Protein AF-A0A2A6C030-F1 (afdb_monomer)

Structure (mmCIF, N/CA/C/O backbone):
data_AF-A0A2A6C030-F1
#
_entry.id   AF-A0A2A6C030-F1
#
loop_
_atom_site.group_PDB
_atom_site.id
_atom_site.type_symbol
_atom_site.label_atom_id
_atom_site.label_alt_id
_atom_site.label_comp_id
_atom_site.label_asym_id
_atom_site.label_entity_id
_atom_site.label_seq_id
_atom_site.pdbx_PDB_ins_code
_atom_site.Cartn_x
_atom_site.Cartn_y
_atom_site.Cartn_z
_atom_site.occupancy
_atom_site.B_iso_or_equiv
_atom_site.auth_seq_id
_atom_site.auth_comp_id
_atom_site.auth_asym_id
_atom_site.auth_atom_id
_atom_site.pdbx_PDB_model_num
ATOM 1 N N . MET A 1 1 ? -46.962 18.647 19.465 1.00 53.66 1 MET A N 1
ATOM 2 C CA . MET A 1 1 ? -46.432 17.628 20.395 1.00 53.66 1 MET A CA 1
ATOM 3 C C . MET A 1 1 ? -44.973 17.403 20.029 1.00 53.66 1 MET A C 1
ATOM 5 O O . MET A 1 1 ? -44.713 16.970 18.915 1.00 53.66 1 MET A O 1
ATOM 9 N N . ALA A 1 2 ? -44.029 17.823 20.874 1.00 60.56 2 ALA A N 1
ATOM 10 C CA . ALA A 1 2 ? -42.606 17.606 20.619 1.00 60.56 2 ALA A CA 1
ATOM 11 C C . ALA A 1 2 ? -42.248 16.182 21.061 1.00 60.56 2 ALA A C 1
ATOM 13 O O . ALA A 1 2 ? -42.503 15.821 22.206 1.00 60.56 2 ALA A O 1
ATOM 14 N N . ILE A 1 3 ? -41.715 15.367 20.150 1.00 72.50 3 ILE A N 1
ATOM 15 C CA . ILE A 1 3 ? -41.208 14.036 20.493 1.00 72.50 3 ILE A CA 1
ATOM 16 C C . ILE A 1 3 ? -39.790 14.219 21.022 1.00 72.50 3 ILE A C 1
ATOM 18 O O . ILE A 1 3 ? -38.894 14.638 20.285 1.00 72.50 3 ILE A O 1
ATOM 22 N N . GLU A 1 4 ? -39.578 13.908 22.296 1.00 82.12 4 GLU A N 1
ATOM 23 C CA . GLU A 1 4 ? -38.246 13.908 22.883 1.00 82.12 4 GLU A CA 1
ATOM 24 C C . GLU A 1 4 ? -37.497 12.653 22.424 1.00 82.12 4 GLU A C 1
ATOM 26 O O . GLU A 1 4 ? -37.629 11.581 23.006 1.00 82.12 4 GLU A O 1
ATOM 31 N N . ILE A 1 5 ? -36.713 12.777 21.350 1.00 74.94 5 ILE A N 1
ATOM 32 C CA . ILE A 1 5 ? -35.955 11.666 20.741 1.00 74.94 5 ILE A CA 1
ATOM 33 C C . ILE A 1 5 ? -35.070 10.938 21.768 1.00 74.94 5 ILE A C 1
ATOM 35 O O . ILE A 1 5 ? -34.876 9.732 21.666 1.00 74.94 5 ILE A O 1
ATOM 39 N N . LEU A 1 6 ? -34.573 11.642 22.790 1.00 76.94 6 LEU A N 1
ATOM 40 C CA . LEU A 1 6 ? -33.735 11.062 23.846 1.00 76.94 6 LEU A CA 1
ATOM 41 C C . LEU A 1 6 ? -34.493 10.118 24.800 1.00 76.94 6 LEU A C 1
ATOM 43 O O . LEU A 1 6 ? -33.849 9.403 25.560 1.00 76.94 6 LEU A O 1
ATOM 47 N N . SER A 1 7 ? -35.829 10.087 24.751 1.00 86.38 7 SER A N 1
ATOM 48 C CA . SER A 1 7 ? -36.667 9.172 25.543 1.00 86.38 7 SER A CA 1
ATOM 49 C C . SER A 1 7 ? -36.830 7.781 24.917 1.00 86.38 7 SER A C 1
ATOM 51 O O . SER A 1 7 ? -37.350 6.867 25.557 1.00 86.38 7 SER A O 1
ATOM 53 N N . PHE A 1 8 ? -36.400 7.594 23.665 1.00 86.06 8 PHE A N 1
ATOM 54 C CA . PHE A 1 8 ? -36.497 6.300 23.000 1.00 86.06 8 PHE A CA 1
ATOM 55 C C . PHE A 1 8 ? -35.558 5.259 23.611 1.00 86.06 8 PHE A C 1
ATOM 57 O O . PHE A 1 8 ? -34.469 5.565 24.097 1.00 86.06 8 PHE A O 1
ATOM 64 N N . SER A 1 9 ? -35.963 3.986 23.521 1.00 88.19 9 SER A N 1
ATOM 65 C CA . SER A 1 9 ? -35.094 2.873 23.904 1.00 88.19 9 SER A CA 1
ATOM 66 C C . SER A 1 9 ? -33.791 2.896 23.097 1.00 88.19 9 SER A C 1
ATOM 68 O O . SER A 1 9 ? -33.770 3.308 21.934 1.00 88.19 9 SER A O 1
ATOM 70 N N . ARG A 1 10 ? -32.704 2.387 23.684 1.00 79.25 10 ARG A N 1
ATOM 71 C CA . ARG A 1 10 ? -31.380 2.347 23.040 1.00 79.25 10 ARG A CA 1
ATOM 72 C C . ARG A 1 10 ? -31.401 1.646 21.678 1.00 79.25 10 ARG A C 1
ATOM 74 O O . ARG A 1 10 ? -30.801 2.132 20.725 1.00 79.25 10 ARG A O 1
ATOM 81 N N . ASN A 1 11 ? -32.137 0.539 21.567 1.00 82.06 11 ASN A N 1
ATOM 82 C CA . ASN A 1 11 ? -32.273 -0.206 20.314 1.00 82.06 11 ASN A CA 1
ATOM 83 C C . ASN A 1 11 ? -33.022 0.613 19.257 1.00 82.06 11 ASN A C 1
ATOM 85 O O . ASN A 1 11 ? -32.551 0.724 18.129 1.00 82.06 11 ASN A O 1
ATOM 89 N N . THR A 1 12 ? -34.136 1.247 19.636 1.00 85.50 12 THR A N 1
ATOM 90 C CA . THR A 1 12 ? -34.899 2.137 18.748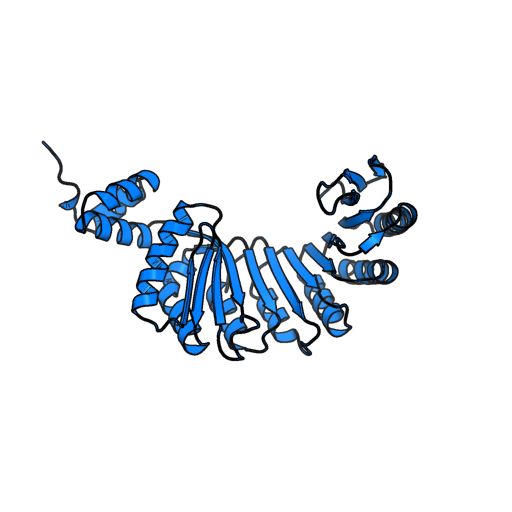 1.00 85.50 12 THR A CA 1
ATOM 91 C C . THR A 1 12 ? -34.045 3.311 18.278 1.00 85.50 12 THR A C 1
ATOM 93 O O . THR A 1 12 ? -34.048 3.635 17.093 1.00 85.50 12 THR A O 1
ATOM 96 N N . MET A 1 13 ? -33.265 3.910 19.182 1.00 84.44 13 MET A N 1
ATOM 97 C CA . MET A 1 13 ? -32.332 4.983 18.847 1.00 84.44 13 MET A CA 1
ATOM 98 C C . MET A 1 13 ? -31.277 4.534 17.847 1.00 84.44 13 MET A C 1
ATOM 100 O O . MET A 1 13 ? -31.112 5.186 16.821 1.00 84.44 13 MET A O 1
ATOM 104 N N . ASN A 1 14 ? -30.611 3.404 18.086 1.00 81.31 14 ASN A N 1
ATOM 105 C CA . ASN A 1 14 ? -29.613 2.877 17.157 1.00 81.31 14 ASN A CA 1
ATOM 106 C C . ASN A 1 14 ? -30.222 2.600 15.772 1.00 81.31 14 ASN A C 1
ATOM 108 O O . ASN A 1 14 ? -29.624 2.950 14.754 1.00 81.31 14 ASN A O 1
ATOM 112 N N . SER A 1 15 ? -31.437 2.042 15.717 1.00 83.69 15 SER A N 1
ATOM 113 C CA . SER A 1 15 ? -32.165 1.833 14.461 1.00 83.69 15 SER A CA 1
ATOM 114 C C . SER A 1 15 ? -32.520 3.143 13.756 1.00 83.69 15 SER A C 1
ATOM 116 O O . SER A 1 15 ? -32.407 3.216 12.539 1.00 83.69 15 SER A O 1
ATOM 118 N N . LEU A 1 16 ? -32.915 4.192 14.481 1.00 85.56 16 LEU A N 1
ATOM 119 C CA . LEU A 1 16 ? -33.210 5.501 13.890 1.00 85.56 16 LEU A CA 1
ATOM 120 C C . LEU A 1 16 ? -31.941 6.183 13.375 1.00 85.56 16 LEU A C 1
ATOM 122 O O . LEU A 1 16 ? -31.890 6.626 12.226 1.00 85.56 16 LEU A O 1
ATOM 126 N N . LEU A 1 17 ? -30.899 6.237 14.205 1.00 85.69 17 LEU A N 1
ATOM 127 C CA . LEU A 1 17 ? -29.624 6.866 13.872 1.00 85.69 17 LEU A CA 1
ATOM 128 C C . LEU A 1 17 ? -28.918 6.142 12.719 1.00 85.69 17 LEU A C 1
ATOM 130 O O . LEU A 1 17 ? -28.222 6.799 11.945 1.00 85.69 17 LEU A O 1
ATOM 134 N N . PHE A 1 18 ? -29.178 4.844 12.511 1.00 81.12 18 PHE A N 1
ATOM 135 C CA . PHE A 1 18 ? -28.746 4.114 11.317 1.00 81.12 18 PHE A CA 1
ATOM 136 C C . PHE A 1 18 ? -29.185 4.807 10.013 1.00 81.12 18 PHE A C 1
ATOM 138 O O . PHE A 1 18 ? -28.412 4.833 9.057 1.00 81.12 18 PHE A O 1
ATOM 145 N N . PHE A 1 19 ? -30.352 5.452 9.959 1.00 84.31 19 PHE A N 1
ATOM 146 C CA . PHE A 1 19 ? -30.831 6.141 8.750 1.00 84.31 19 PHE A CA 1
ATOM 147 C C . PHE A 1 19 ? -30.390 7.611 8.650 1.00 84.31 19 PHE A C 1
ATOM 149 O O . PHE A 1 19 ? -30.541 8.244 7.602 1.00 84.31 19 PHE A O 1
ATOM 156 N N . VAL A 1 20 ? -29.818 8.180 9.714 1.00 84.50 20 VAL A N 1
ATOM 157 C CA . VAL A 1 20 ? -29.420 9.593 9.754 1.00 84.50 20 VAL A CA 1
ATOM 158 C C . VAL A 1 20 ? -28.031 9.780 9.144 1.00 84.50 20 VAL A C 1
ATOM 160 O O . VAL A 1 20 ? -27.057 9.186 9.595 1.00 84.50 20 VAL A O 1
ATOM 163 N N . ARG A 1 21 ? -27.896 10.662 8.144 1.00 80.56 21 ARG A N 1
ATOM 164 C CA . ARG A 1 21 ? -26.580 10.955 7.540 1.00 80.56 21 ARG A CA 1
ATOM 165 C C . ARG A 1 21 ? -25.600 11.499 8.581 1.00 80.56 21 ARG A C 1
ATOM 167 O O . ARG A 1 21 ? -25.963 12.351 9.393 1.00 80.56 21 ARG A O 1
ATOM 174 N N . ASP A 1 22 ? -24.334 11.113 8.462 1.00 80.19 22 ASP A N 1
ATOM 175 C CA . ASP A 1 22 ? -23.312 11.379 9.482 1.00 80.19 22 ASP A CA 1
ATOM 176 C C . ASP A 1 22 ? -23.133 12.863 9.817 1.00 80.19 22 ASP A C 1
ATOM 178 O O . ASP A 1 22 ? -22.957 13.218 10.979 1.00 80.19 22 ASP A O 1
ATOM 182 N N . LYS A 1 23 ? -23.279 13.766 8.837 1.00 82.00 23 LYS A N 1
ATOM 183 C CA . LYS A 1 23 ? -23.209 15.217 9.088 1.00 82.00 23 LYS A CA 1
ATOM 184 C C . LYS A 1 23 ? -24.240 15.708 10.115 1.00 82.00 23 LYS A C 1
ATOM 186 O O . LYS A 1 23 ? -23.979 16.679 10.818 1.00 82.00 23 LYS A O 1
ATOM 191 N N . TYR A 1 24 ? -25.410 15.071 10.189 1.00 86.69 24 TYR A N 1
ATOM 192 C CA . TYR A 1 24 ? -26.455 15.420 11.152 1.00 86.69 24 TYR A CA 1
ATOM 193 C C . TYR A 1 24 ? -26.219 14.740 12.498 1.00 86.69 24 TYR A C 1
ATOM 195 O O . TYR A 1 24 ? -26.434 15.378 13.524 1.00 86.69 24 TYR A O 1
ATOM 203 N N . LEU A 1 25 ? -25.697 13.509 12.502 1.00 85.38 25 LEU A N 1
ATOM 204 C CA . LEU A 1 25 ? -25.247 12.837 13.725 1.00 85.38 25 LEU A CA 1
ATOM 205 C C . LEU A 1 25 ? -24.174 13.664 14.439 1.00 85.38 25 LEU A C 1
ATOM 207 O O . LEU A 1 25 ? -24.298 13.955 15.625 1.00 85.38 25 LEU A O 1
ATOM 211 N N . LEU A 1 26 ? -23.177 14.153 13.697 1.00 82.94 26 LEU A N 1
ATOM 212 C CA . LEU A 1 26 ? -22.126 15.013 14.241 1.00 82.94 26 LEU A CA 1
ATOM 213 C C . LEU A 1 26 ? -22.670 16.325 14.826 1.00 82.94 26 LEU A C 1
ATOM 215 O O . LEU A 1 26 ? -22.123 16.812 15.809 1.00 82.94 26 LEU A O 1
ATOM 219 N N . ARG A 1 27 ? -23.755 16.884 14.271 1.00 86.12 27 ARG A N 1
ATOM 220 C CA . ARG A 1 27 ? -24.443 18.049 14.859 1.00 86.12 27 ARG A CA 1
ATOM 221 C C . ARG A 1 27 ? -25.232 17.672 16.108 1.00 86.12 27 ARG A C 1
ATOM 223 O O . ARG A 1 27 ? -25.155 18.385 17.100 1.00 86.12 27 ARG A O 1
ATOM 230 N N . MET A 1 28 ? -25.948 16.549 16.079 1.00 87.31 28 MET A N 1
ATOM 231 C CA . MET A 1 28 ? -26.703 16.032 17.225 1.00 87.31 28 MET A CA 1
ATOM 232 C C . MET A 1 28 ? -25.790 15.783 18.430 1.00 87.31 28 MET A C 1
ATOM 234 O O . MET A 1 28 ? -26.144 16.108 19.561 1.00 87.31 28 MET A O 1
ATOM 238 N N . ARG A 1 29 ? -24.571 15.305 18.171 1.00 88.38 29 ARG A N 1
ATOM 239 C CA . ARG A 1 29 ? -23.512 15.122 19.166 1.00 88.38 29 ARG A CA 1
ATOM 240 C C . ARG A 1 29 ? -23.170 16.401 19.946 1.00 88.38 29 ARG A C 1
ATOM 242 O O . ARG A 1 29 ? -22.679 16.315 21.065 1.00 88.38 29 ARG A O 1
ATOM 249 N N . LEU A 1 30 ? -23.392 17.581 19.367 1.00 87.88 30 LEU A N 1
ATOM 250 C CA . LEU A 1 30 ? -23.084 18.869 19.998 1.00 87.88 30 LEU A CA 1
ATOM 251 C C . LEU A 1 30 ? -24.222 19.395 20.884 1.00 87.88 30 LEU A C 1
ATOM 253 O O . LEU A 1 30 ? -24.026 20.392 21.569 1.00 87.88 30 LEU A O 1
ATOM 257 N N . LEU A 1 31 ? -25.396 18.752 20.879 1.00 89.19 31 LEU A N 1
ATOM 258 C CA . LEU A 1 31 ? -26.580 19.266 21.574 1.00 89.19 31 LEU A CA 1
ATOM 259 C C . LEU A 1 31 ? -26.529 19.044 23.088 1.00 89.19 31 LEU A C 1
ATOM 261 O O . LEU A 1 31 ? -26.942 19.912 23.849 1.00 89.19 31 LEU A O 1
ATOM 265 N N . SER A 1 32 ? -26.053 17.882 23.541 1.00 90.19 32 SER A N 1
ATOM 266 C CA . SER A 1 32 ? -25.953 17.557 24.968 1.00 90.19 32 SER A CA 1
ATOM 267 C C . SER A 1 32 ? -24.960 16.421 25.221 1.00 90.19 32 SER A C 1
ATOM 269 O O . SER A 1 32 ? -24.566 15.703 24.301 1.00 90.19 32 SER A O 1
ATOM 271 N N . LYS A 1 33 ? -24.574 16.221 26.490 1.00 88.75 33 LYS A N 1
ATOM 272 C CA . LYS A 1 33 ? -23.722 15.092 26.900 1.00 88.75 33 LYS A CA 1
ATOM 273 C C . LYS A 1 33 ? -24.373 13.735 26.589 1.00 88.75 33 LYS A C 1
ATOM 275 O O . LYS A 1 33 ? -23.711 12.869 26.032 1.00 88.75 33 LYS A O 1
ATOM 280 N N . SER A 1 34 ? -25.668 13.585 26.874 1.00 86.88 34 SER A N 1
ATOM 281 C CA . SER A 1 34 ? -26.422 12.355 26.580 1.00 86.88 34 SER A CA 1
ATOM 282 C C . SER A 1 34 ? -26.532 12.103 25.071 1.00 86.88 34 SER A C 1
ATOM 284 O O . SER A 1 34 ? -26.226 11.011 24.596 1.00 86.88 34 SER A O 1
ATOM 286 N N . ALA A 1 35 ? -26.853 13.137 24.282 1.00 86.25 35 ALA A N 1
ATOM 287 C CA . ALA A 1 35 ? -26.897 13.019 22.826 1.00 86.25 35 ALA A CA 1
ATOM 288 C C . ALA A 1 35 ? -25.531 12.622 22.250 1.00 86.25 35 ALA A C 1
ATOM 290 O O . ALA A 1 35 ? -25.463 11.791 21.348 1.00 86.25 35 ALA A O 1
ATOM 291 N N . LYS A 1 36 ? -24.440 13.172 22.797 1.00 87.62 36 LYS A N 1
ATOM 292 C CA . LYS A 1 36 ? -23.078 12.772 22.440 1.00 87.62 36 LYS A CA 1
ATOM 293 C C . LYS A 1 36 ? -22.821 11.293 22.708 1.00 87.62 36 LYS A C 1
ATOM 295 O O . LYS A 1 36 ? -22.301 10.624 21.826 1.00 87.62 36 LYS A O 1
ATOM 300 N N . GLU A 1 37 ? -23.167 10.797 23.890 1.00 85.94 37 GLU A N 1
ATOM 301 C CA . GLU A 1 37 ? -22.950 9.396 24.274 1.00 85.94 37 GLU A CA 1
ATOM 302 C C . GLU A 1 37 ? -23.743 8.435 23.377 1.00 85.94 37 GLU A C 1
ATOM 304 O O . GLU A 1 37 ? -23.171 7.478 22.857 1.00 85.94 37 GLU A O 1
ATOM 309 N N . ILE A 1 38 ? -25.019 8.741 23.113 1.00 85.81 38 ILE A N 1
ATOM 310 C CA . ILE A 1 38 ? -25.885 7.935 22.240 1.00 85.81 38 ILE A CA 1
ATOM 311 C C . ILE A 1 38 ? -25.382 7.950 20.795 1.00 85.81 38 ILE A C 1
ATOM 313 O O . ILE A 1 38 ? -25.320 6.904 20.152 1.00 85.81 38 ILE A O 1
ATOM 317 N N . VAL A 1 39 ? -25.031 9.126 20.262 1.00 85.38 39 VAL A N 1
ATOM 318 C CA . VAL A 1 39 ? -24.510 9.237 18.894 1.00 85.38 39 VAL A CA 1
ATOM 319 C C . VAL A 1 39 ? -23.191 8.493 18.770 1.00 85.38 39 VAL A C 1
ATOM 321 O O . VAL A 1 39 ? -23.048 7.717 17.828 1.00 85.38 39 VAL A O 1
ATOM 324 N N . ASP A 1 40 ? -22.259 8.703 19.704 1.00 83.38 40 ASP A N 1
ATOM 325 C CA . ASP A 1 40 ? -20.958 8.039 19.685 1.00 83.38 40 ASP A CA 1
ATOM 326 C C . ASP A 1 40 ? -21.177 6.522 19.676 1.00 83.38 40 ASP A C 1
ATOM 328 O O . ASP A 1 40 ? -20.714 5.851 18.762 1.00 83.38 40 ASP A O 1
ATOM 332 N N . GLU A 1 41 ? -21.980 5.979 20.587 1.00 81.75 41 GLU A N 1
ATOM 333 C CA . GLU A 1 41 ? -22.269 4.546 20.626 1.00 81.75 41 GLU A CA 1
ATOM 334 C C . GLU A 1 41 ? -22.992 4.014 19.380 1.00 81.75 41 GLU A C 1
ATOM 336 O O . GLU A 1 41 ? -22.590 2.993 18.816 1.00 81.75 41 GLU A O 1
ATOM 341 N N . SER A 1 42 ? -24.037 4.694 18.913 1.00 81.19 42 SER A N 1
ATOM 342 C CA . SER A 1 42 ? -24.767 4.265 17.721 1.00 81.19 42 SER A CA 1
ATOM 343 C C . SER A 1 42 ? -23.851 4.251 16.506 1.00 81.19 42 SER A C 1
ATOM 345 O O . SER A 1 42 ? -23.870 3.301 15.723 1.00 81.19 42 SER A O 1
ATOM 347 N N . MET A 1 43 ? -23.028 5.287 16.336 1.00 77.31 43 MET A N 1
ATOM 348 C CA . MET A 1 43 ? -22.056 5.375 15.252 1.00 77.31 43 MET A CA 1
ATOM 349 C C . MET A 1 43 ? -21.029 4.239 15.317 1.00 77.31 43 MET A C 1
ATOM 351 O O . MET A 1 43 ? -20.682 3.675 14.278 1.00 77.31 43 MET A O 1
ATOM 355 N N . LEU A 1 44 ? -20.583 3.857 16.521 1.00 70.75 44 LEU A N 1
ATOM 356 C CA . LEU A 1 44 ? -19.715 2.692 16.718 1.00 70.75 44 LEU A CA 1
ATOM 357 C C . LEU A 1 44 ? -20.371 1.397 16.213 1.00 70.75 44 LEU A C 1
ATOM 359 O O . LEU A 1 44 ? -19.685 0.566 15.619 1.00 70.75 44 LEU A O 1
ATOM 363 N N . MET A 1 45 ? -21.680 1.245 16.429 1.00 70.88 45 MET A N 1
ATOM 364 C CA . MET A 1 45 ? -22.421 0.011 16.151 1.00 70.88 45 MET A CA 1
ATOM 365 C C . MET A 1 45 ? -22.912 -0.126 14.707 1.00 70.88 45 MET A C 1
ATOM 367 O O . MET A 1 45 ? -22.961 -1.239 14.184 1.00 70.88 45 MET A O 1
ATOM 371 N N . THR A 1 46 ? -23.305 0.981 14.077 1.00 70.56 46 THR A N 1
ATOM 372 C CA . THR A 1 46 ? -24.167 0.967 12.879 1.00 70.56 46 THR A CA 1
ATOM 373 C C . THR A 1 46 ? -23.469 1.339 11.578 1.00 70.56 46 THR A C 1
ATOM 375 O O . THR A 1 46 ? -24.010 1.090 10.500 1.00 70.56 46 THR A O 1
ATOM 378 N N . ARG A 1 47 ? -22.292 1.968 11.642 1.00 74.56 47 ARG A N 1
ATOM 379 C CA . ARG A 1 47 ? -21.612 2.493 10.455 1.00 74.56 47 ARG A CA 1
ATOM 380 C C . ARG A 1 47 ? -20.527 1.542 9.973 1.00 74.56 47 ARG A C 1
ATOM 382 O O . ARG A 1 47 ? -19.616 1.184 10.725 1.00 74.56 47 ARG A O 1
ATOM 389 N N . ASN A 1 48 ? -20.609 1.187 8.690 1.00 75.25 48 ASN A N 1
ATOM 390 C CA . ASN A 1 48 ? -19.477 0.630 7.959 1.00 75.25 48 ASN A CA 1
ATOM 391 C C . ASN A 1 48 ? -18.370 1.679 7.960 1.00 75.25 48 ASN A C 1
ATOM 393 O O . ASN A 1 48 ? -18.626 2.845 7.670 1.00 75.25 48 ASN A O 1
ATOM 397 N N . ASN A 1 49 ? -17.162 1.266 8.321 1.00 84.50 49 ASN A N 1
ATOM 398 C CA . ASN A 1 49 ? -16.035 2.182 8.436 1.00 84.50 49 ASN A CA 1
ATOM 399 C C . ASN A 1 49 ? -15.080 1.923 7.294 1.00 84.50 49 ASN A C 1
ATOM 401 O O . ASN A 1 49 ? -14.841 0.765 6.948 1.00 84.50 49 ASN A O 1
ATOM 405 N N . TYR A 1 50 ? -14.513 2.988 6.753 1.00 91.56 50 TYR A N 1
ATOM 406 C CA . TYR A 1 50 ? -13.526 2.876 5.701 1.00 91.56 50 TYR A CA 1
ATOM 407 C C . TYR A 1 50 ? -12.173 3.390 6.182 1.00 91.56 50 TYR A C 1
ATOM 409 O O . TYR A 1 50 ? -12.030 4.538 6.600 1.00 91.56 50 TYR A O 1
ATOM 417 N N . VAL A 1 51 ? -11.164 2.527 6.106 1.00 94.62 51 VAL A N 1
ATOM 418 C CA . VAL A 1 51 ? -9.764 2.890 6.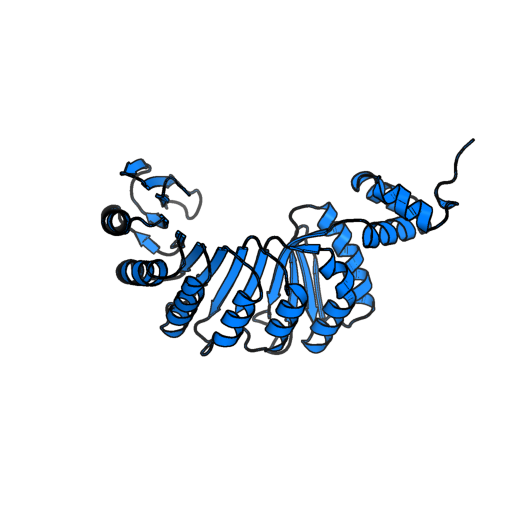324 1.00 94.62 51 VAL A CA 1
ATOM 419 C C . VAL A 1 51 ? -9.061 2.812 4.977 1.00 94.62 51 VAL A C 1
ATOM 421 O O . VAL A 1 51 ? -8.992 1.758 4.341 1.00 94.62 51 VAL A O 1
ATOM 424 N N . GLN A 1 52 ? -8.545 3.951 4.518 1.00 94.56 52 GLN A N 1
ATOM 425 C CA . GLN A 1 52 ? -7.845 4.010 3.242 1.00 94.56 52 GLN A CA 1
ATOM 426 C C . GLN A 1 52 ? -6.468 3.352 3.354 1.00 94.56 52 GLN A C 1
ATOM 428 O O . GLN A 1 52 ? -6.097 2.592 2.465 1.00 94.56 52 GLN A O 1
ATOM 433 N N . HIS A 1 53 ? -5.749 3.629 4.442 1.00 93.69 53 HIS A N 1
ATOM 434 C CA . HIS A 1 53 ? -4.399 3.131 4.688 1.00 93.69 53 HIS A CA 1
ATOM 435 C C . HIS A 1 53 ? -4.312 2.573 6.105 1.00 93.69 53 HIS A C 1
ATOM 437 O O . HIS A 1 53 ? -4.673 3.260 7.057 1.00 93.69 53 HIS A O 1
ATOM 443 N N . PHE A 1 54 ? -3.823 1.350 6.264 1.00 95.38 54 PHE A N 1
ATOM 444 C CA . PHE A 1 54 ? -3.451 0.820 7.572 1.00 95.38 54 PHE A CA 1
ATOM 445 C C . PHE A 1 54 ? -1.982 0.432 7.562 1.00 95.38 54 PHE A C 1
ATOM 447 O O . PHE A 1 54 ? -1.534 -0.252 6.641 1.00 95.38 54 PHE A O 1
ATOM 454 N N . ARG A 1 55 ? -1.256 0.866 8.590 1.00 94.19 55 ARG A N 1
ATOM 455 C CA . ARG A 1 55 ? 0.186 0.681 8.702 1.00 94.19 55 ARG A CA 1
ATOM 456 C C . ARG A 1 55 ? 0.578 0.336 10.129 1.00 94.19 55 ARG A C 1
ATOM 458 O O . ARG A 1 55 ? 0.117 0.978 11.069 1.00 94.19 55 ARG A O 1
ATOM 465 N N . ILE A 1 56 ? 1.454 -0.653 10.266 1.00 93.12 56 ILE A N 1
ATOM 466 C CA . ILE A 1 56 ? 2.188 -0.932 11.501 1.00 93.12 56 ILE A CA 1
ATOM 467 C C . ILE A 1 56 ? 3.661 -0.789 11.162 1.00 93.12 56 ILE A C 1
ATOM 469 O O . ILE A 1 56 ? 4.130 -1.372 10.183 1.00 93.12 56 ILE A O 1
ATOM 473 N N . ASP A 1 57 ? 4.362 0.034 11.925 1.00 90.19 57 ASP A N 1
ATOM 474 C CA . ASP A 1 57 ? 5.761 0.336 11.676 1.00 90.19 57 ASP A CA 1
ATOM 475 C C . ASP A 1 57 ? 6.529 0.553 12.986 1.00 90.19 57 ASP A C 1
ATOM 477 O O . ASP A 1 57 ? 5.939 0.520 14.064 1.00 90.19 57 ASP A O 1
ATOM 481 N N . GLN A 1 58 ? 7.845 0.714 12.904 1.00 88.62 58 GLN A N 1
ATOM 482 C CA . GLN A 1 58 ? 8.706 1.011 14.046 1.00 88.62 58 GLN A CA 1
ATOM 483 C C . GLN A 1 58 ? 9.523 2.273 13.731 1.00 88.62 58 GLN A C 1
ATOM 485 O O . GLN A 1 58 ? 10.393 2.242 12.861 1.00 88.62 58 GLN A O 1
ATOM 490 N N . PRO A 1 59 ? 9.280 3.401 14.418 1.00 84.38 59 PRO A N 1
ATOM 491 C CA . PRO A 1 59 ? 9.962 4.648 14.095 1.00 84.38 59 PRO A CA 1
ATOM 492 C C . PRO A 1 59 ? 11.483 4.508 14.248 1.00 84.38 59 PRO A C 1
ATOM 494 O O . PRO A 1 59 ? 11.952 4.001 15.267 1.00 84.38 59 PRO A O 1
ATOM 497 N N . GLU A 1 60 ? 12.256 5.007 13.276 1.00 77.31 60 GLU A N 1
ATOM 498 C CA . GLU A 1 60 ? 13.722 4.832 13.215 1.00 77.31 60 GLU A CA 1
ATOM 499 C C . GLU A 1 60 ? 14.455 5.304 14.487 1.00 77.31 60 GLU A C 1
ATOM 501 O O . GLU A 1 60 ? 15.507 4.773 14.835 1.00 77.31 60 GLU A O 1
ATOM 506 N N . HIS A 1 61 ? 13.888 6.274 15.210 1.00 76.88 61 HIS A N 1
ATOM 507 C CA . HIS A 1 61 ? 14.480 6.864 16.415 1.00 76.88 61 HIS A CA 1
ATOM 508 C C . HIS A 1 61 ? 13.917 6.320 17.737 1.00 76.88 61 HIS A C 1
ATOM 510 O O . HIS A 1 61 ? 14.406 6.690 18.800 1.00 76.88 61 HIS A O 1
ATOM 516 N N . ALA A 1 62 ? 12.905 5.448 17.708 1.00 65.56 62 ALA A N 1
ATOM 517 C CA . ALA A 1 62 ? 12.149 5.066 18.906 1.00 65.56 62 ALA A CA 1
ATOM 518 C C . ALA A 1 62 ? 12.734 3.857 19.673 1.00 65.56 62 ALA A C 1
ATOM 520 O O . ALA A 1 62 ? 12.106 3.314 20.581 1.00 65.56 62 ALA A O 1
ATOM 521 N N . GLY A 1 63 ? 13.955 3.427 19.340 1.00 69.31 63 GLY A N 1
ATOM 522 C CA . GLY A 1 63 ? 14.552 2.213 19.894 1.00 69.31 63 GLY A CA 1
ATOM 523 C C . GLY A 1 63 ? 13.827 0.934 19.449 1.00 69.31 63 GLY A C 1
ATOM 524 O O . GLY A 1 63 ? 12.714 0.951 18.921 1.00 69.31 63 GLY A O 1
ATOM 525 N N . ALA A 1 64 ? 14.464 -0.217 19.675 1.00 69.31 64 ALA A N 1
ATOM 526 C CA . ALA A 1 64 ? 14.049 -1.511 19.121 1.00 69.31 64 ALA A CA 1
ATOM 527 C C . ALA A 1 64 ? 12.682 -2.053 19.616 1.00 69.31 64 ALA A C 1
ATOM 529 O O . ALA A 1 64 ? 12.307 -3.154 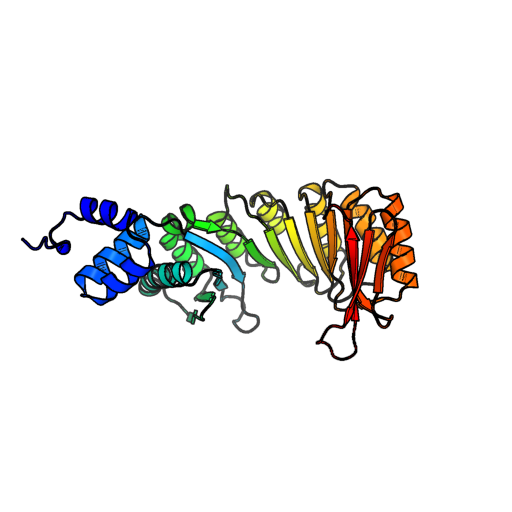19.231 1.00 69.31 64 ALA A O 1
ATOM 530 N N . LYS A 1 65 ? 11.911 -1.313 20.428 1.00 83.44 65 LYS A N 1
ATOM 531 C CA . LYS A 1 65 ? 10.717 -1.842 21.120 1.00 83.44 65 LYS A CA 1
ATOM 532 C C . LYS A 1 65 ? 9.429 -1.032 20.962 1.00 83.44 65 LYS A C 1
ATOM 534 O O . LYS A 1 65 ? 8.433 -1.390 21.586 1.00 83.44 65 LYS A O 1
ATOM 539 N N . ILE A 1 66 ? 9.430 0.053 20.188 1.00 91.19 66 ILE A N 1
ATOM 540 C CA . ILE A 1 66 ? 8.234 0.880 19.989 1.00 91.19 66 ILE A CA 1
ATOM 541 C C . ILE A 1 66 ? 7.661 0.620 18.599 1.00 91.19 66 ILE A C 1
ATOM 543 O O . ILE A 1 66 ? 8.326 0.842 17.591 1.00 91.19 66 ILE A O 1
ATOM 547 N N . LEU A 1 67 ? 6.405 0.191 18.567 1.00 92.94 67 LEU A N 1
ATOM 548 C CA . LEU A 1 67 ? 5.597 0.053 17.367 1.00 92.94 67 LEU A CA 1
ATOM 549 C C . LEU A 1 67 ? 4.631 1.226 17.251 1.00 92.94 67 LEU A C 1
ATOM 551 O O . LEU A 1 67 ? 4.065 1.690 18.239 1.00 92.94 67 LEU A O 1
ATOM 555 N N . ARG A 1 68 ? 4.393 1.669 16.025 1.00 93.94 68 ARG A N 1
ATOM 556 C CA . ARG A 1 68 ? 3.429 2.699 15.668 1.00 93.94 68 ARG A CA 1
ATOM 557 C C . ARG A 1 68 ? 2.350 2.084 14.790 1.00 93.94 68 ARG A C 1
ATOM 559 O O . ARG A 1 68 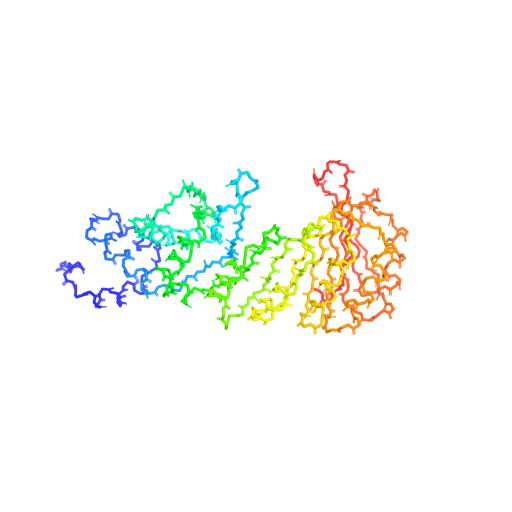? 2.632 1.565 13.714 1.00 93.94 68 ARG A O 1
ATOM 566 N N . ILE A 1 69 ? 1.104 2.171 15.244 1.00 95.38 69 ILE A N 1
ATOM 567 C CA . ILE A 1 69 ? -0.077 1.777 14.472 1.00 95.38 69 ILE A CA 1
ATOM 568 C C . ILE A 1 69 ? -0.718 3.045 13.921 1.00 95.38 69 ILE A C 1
ATOM 570 O O . ILE A 1 69 ? -1.079 3.940 14.689 1.00 95.38 69 ILE A O 1
ATOM 574 N N . ARG A 1 70 ? -0.878 3.114 12.599 1.00 96.12 70 ARG A N 1
ATOM 575 C CA . ARG A 1 70 ? -1.408 4.274 11.884 1.00 96.12 70 ARG A CA 1
ATOM 576 C C . ARG A 1 70 ? -2.596 3.890 11.006 1.00 96.12 70 ARG A C 1
ATOM 578 O O . ARG A 1 70 ? -2.538 2.939 10.229 1.00 96.12 70 ARG A O 1
ATOM 585 N N . PHE A 1 71 ? -3.650 4.692 11.099 1.00 96.50 71 PHE A N 1
ATOM 586 C CA . PHE A 1 71 ? -4.848 4.624 10.268 1.00 96.50 71 PHE A CA 1
ATOM 587 C C . PHE A 1 71 ? -4.938 5.899 9.432 1.00 96.50 71 PHE A C 1
ATOM 589 O O . PHE A 1 71 ? -4.897 6.993 9.987 1.00 96.50 71 PHE A O 1
ATOM 596 N N . GLY A 1 72 ? -5.047 5.766 8.114 1.00 95.69 72 GLY A N 1
ATOM 597 C CA . GLY A 1 72 ? -5.212 6.863 7.166 1.00 95.69 72 GLY A CA 1
ATOM 598 C C . GLY A 1 72 ? -6.598 6.859 6.531 1.00 95.69 72 GLY A C 1
ATOM 599 O O . GLY A 1 72 ? -7.118 5.804 6.153 1.00 95.69 72 GLY A O 1
ATOM 600 N N . PHE A 1 73 ? -7.185 8.044 6.382 1.00 94.06 73 PHE A N 1
ATOM 601 C CA . PHE A 1 73 ? -8.576 8.221 5.977 1.00 94.06 73 PHE A CA 1
ATOM 602 C C . PHE A 1 73 ? -8.703 9.102 4.738 1.00 94.06 73 PHE A C 1
ATOM 604 O O . PHE A 1 73 ? -8.094 10.167 4.640 1.00 94.06 73 PHE A O 1
ATOM 611 N N . LYS A 1 74 ? -9.571 8.680 3.812 1.00 91.50 74 LYS A N 1
ATOM 612 C CA . LYS A 1 74 ? -9.960 9.493 2.652 1.00 91.50 74 LYS A CA 1
ATOM 613 C C . LYS A 1 74 ? -11.005 10.546 3.023 1.00 91.50 74 LYS A C 1
ATOM 615 O O . LYS A 1 74 ? -11.009 11.639 2.462 1.00 91.50 74 LYS A O 1
ATOM 620 N N . TYR A 1 75 ? -11.911 10.196 3.936 1.00 87.06 75 TYR A N 1
ATOM 621 C CA . TYR A 1 75 ? -13.064 11.010 4.300 1.00 87.06 75 TYR A CA 1
ATOM 622 C C . TYR A 1 75 ? -12.965 11.476 5.752 1.00 87.06 75 TYR A C 1
ATOM 624 O O . TYR A 1 75 ? -12.670 10.699 6.658 1.00 87.06 75 TYR A O 1
ATOM 632 N N . ILE A 1 76 ? -13.287 12.751 5.979 1.00 86.19 76 ILE A N 1
ATOM 633 C CA . ILE A 1 76 ? -13.246 13.373 7.311 1.00 86.19 76 ILE A CA 1
ATOM 634 C C . ILE A 1 76 ? -14.202 12.709 8.314 1.00 86.19 76 ILE A C 1
ATOM 636 O O . ILE A 1 76 ? -13.949 12.706 9.516 1.00 86.19 76 ILE A O 1
ATOM 640 N N . VAL A 1 77 ? -15.302 12.132 7.824 1.00 83.25 77 VAL A N 1
ATOM 641 C CA . VAL A 1 77 ? -16.288 11.444 8.662 1.00 83.25 77 VAL A CA 1
ATOM 642 C C . VAL A 1 77 ? -15.709 10.152 9.237 1.00 83.25 77 VAL A C 1
ATOM 644 O O . VAL A 1 77 ? -15.801 9.952 10.446 1.00 83.25 77 VAL A O 1
ATOM 647 N N . ASP A 1 78 ? -15.055 9.323 8.413 1.00 88.50 78 ASP A N 1
ATOM 648 C CA . ASP A 1 78 ? -14.371 8.114 8.889 1.00 88.50 78 ASP A CA 1
ATOM 649 C C . ASP A 1 78 ? -13.289 8.470 9.910 1.00 88.50 78 ASP A C 1
ATOM 651 O O . ASP A 1 78 ? -13.203 7.848 10.968 1.00 88.50 78 ASP A O 1
ATOM 655 N N . HIS A 1 79 ? -12.520 9.530 9.642 1.00 90.94 79 HIS A N 1
ATOM 656 C CA . HIS A 1 79 ? -11.523 10.034 10.582 1.00 90.94 79 HIS A CA 1
ATOM 657 C C . HIS A 1 79 ? -12.148 10.394 11.943 1.00 90.94 79 HIS A C 1
ATOM 659 O O . HIS A 1 79 ? -11.670 9.958 12.992 1.00 90.94 79 HIS A O 1
ATOM 665 N N . ALA A 1 80 ? -13.244 11.161 11.956 1.00 86.06 80 ALA A N 1
ATOM 666 C CA . ALA A 1 80 ? -13.927 11.553 13.191 1.00 86.06 80 ALA A CA 1
ATOM 667 C C . ALA A 1 80 ? -14.465 10.341 13.976 1.00 86.06 80 ALA A C 1
ATOM 669 O O . ALA A 1 80 ? -14.321 10.284 15.200 1.00 86.06 80 ALA A O 1
ATOM 670 N N . LEU A 1 81 ? -15.031 9.353 13.276 1.00 85.56 81 LEU A N 1
ATOM 671 C CA . LEU A 1 81 ? -15.502 8.096 13.861 1.00 85.56 81 LEU A CA 1
ATOM 672 C C . LEU A 1 81 ? -14.367 7.318 14.525 1.00 85.56 81 LEU A C 1
ATOM 674 O O . LEU A 1 81 ? -14.470 6.891 15.679 1.00 85.56 81 LEU A O 1
ATOM 678 N N . TRP A 1 82 ? -13.263 7.157 13.805 1.00 91.62 82 TRP A N 1
ATOM 679 C CA . TRP A 1 82 ? -12.091 6.458 14.307 1.00 91.62 82 TRP A CA 1
ATOM 680 C C . TRP A 1 82 ? -11.393 7.200 15.442 1.00 91.62 82 TRP A C 1
ATOM 682 O O . TRP A 1 82 ? -10.890 6.556 16.360 1.00 91.62 82 TRP A O 1
ATOM 692 N N . THR A 1 83 ? -11.448 8.531 15.461 1.00 91.62 83 THR A N 1
ATOM 693 C CA . THR A 1 83 ? -10.929 9.335 16.578 1.00 91.62 83 THR A CA 1
ATOM 694 C C . THR A 1 83 ? -11.634 8.965 17.883 1.00 91.62 83 THR A C 1
ATOM 696 O O . THR A 1 83 ? -10.985 8.797 18.915 1.00 91.62 83 THR A O 1
ATOM 699 N N . ILE A 1 84 ? -12.961 8.791 17.848 1.00 86.50 84 ILE A N 1
ATOM 700 C CA . ILE A 1 84 ? -13.754 8.388 19.020 1.00 86.50 84 ILE A CA 1
ATOM 701 C C . ILE A 1 84 ? -13.372 6.966 19.455 1.00 86.50 84 ILE A C 1
ATOM 703 O O . ILE A 1 84 ? -13.082 6.739 20.631 1.00 86.50 84 ILE A O 1
ATOM 707 N N . LYS A 1 85 ? -13.302 6.030 18.498 1.00 89.00 85 LYS A N 1
ATOM 708 C CA . LYS A 1 85 ? -12.920 4.622 18.719 1.00 89.00 85 LYS A CA 1
ATOM 709 C C . LYS A 1 85 ? -11.562 4.502 19.391 1.00 89.00 85 LYS A C 1
ATOM 711 O O . LYS A 1 85 ? -11.446 3.917 20.464 1.00 89.00 85 LYS A O 1
ATOM 716 N N . ILE A 1 86 ? -10.550 5.104 18.777 1.00 92.50 86 ILE A N 1
ATOM 717 C CA . ILE A 1 86 ? -9.171 5.048 19.248 1.00 92.50 86 I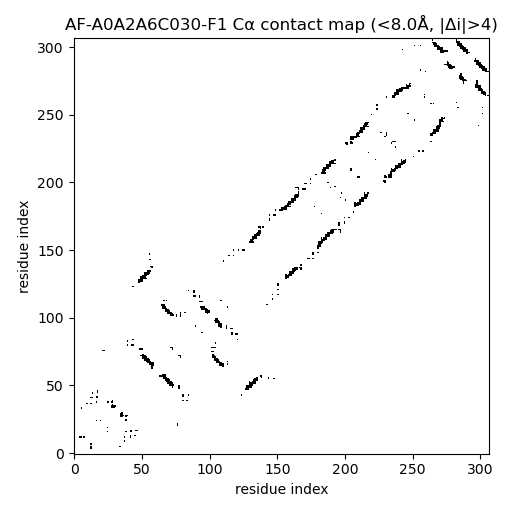LE A CA 1
ATOM 718 C C . ILE A 1 86 ? -9.060 5.723 20.611 1.00 92.50 86 ILE A C 1
ATOM 720 O O . ILE A 1 86 ? -8.474 5.137 21.514 1.00 92.50 86 ILE A O 1
ATOM 724 N N . ARG A 1 87 ? -9.672 6.897 20.819 1.00 90.56 87 ARG A N 1
ATOM 725 C CA . ARG A 1 87 ? -9.636 7.583 22.120 1.00 90.56 87 ARG A CA 1
ATOM 726 C C . ARG A 1 87 ? -10.170 6.705 23.255 1.00 90.56 87 ARG A C 1
ATOM 728 O O . ARG A 1 87 ? -9.545 6.673 24.308 1.00 90.56 87 ARG A O 1
ATOM 735 N N . ASN A 1 88 ? -11.259 5.970 23.031 1.00 88.19 88 ASN A N 1
ATOM 736 C CA . ASN A 1 88 ? -11.833 5.060 24.028 1.00 88.19 88 ASN A CA 1
ATOM 737 C C . ASN A 1 88 ? -10.926 3.861 24.353 1.00 88.19 88 ASN A C 1
ATOM 739 O O . ASN A 1 88 ? -10.996 3.315 25.452 1.00 88.19 88 ASN A O 1
ATOM 743 N N . VAL A 1 89 ? -10.093 3.426 23.406 1.00 92.69 89 VAL A N 1
ATOM 744 C CA . VAL A 1 89 ? -9.109 2.358 23.639 1.00 92.69 89 VAL A CA 1
ATOM 745 C C . VAL A 1 89 ? -7.853 2.911 24.313 1.00 92.69 89 VAL A C 1
ATOM 747 O O . VAL A 1 89 ? -7.353 2.302 25.254 1.00 92.69 89 VAL A O 1
ATOM 750 N N . ARG A 1 90 ? -7.389 4.105 23.918 1.00 93.00 90 ARG A N 1
ATOM 751 C CA . ARG A 1 90 ? -6.224 4.782 24.518 1.00 93.00 90 ARG A CA 1
ATOM 752 C C . ARG A 1 90 ? -6.401 5.076 26.015 1.00 93.00 90 ARG A C 1
ATOM 754 O O . ARG A 1 90 ? -5.412 5.221 26.713 1.00 93.00 90 ARG A O 1
ATOM 761 N N . THR A 1 91 ? -7.628 5.160 26.538 1.00 90.81 91 THR A N 1
ATOM 762 C CA . THR A 1 91 ? -7.855 5.300 27.993 1.00 90.81 91 THR A CA 1
ATOM 763 C C . THR A 1 91 ? -7.678 3.993 28.767 1.00 90.81 91 THR A C 1
ATOM 765 O O . THR A 1 91 ? -7.675 4.017 29.992 1.00 90.81 91 THR A O 1
ATOM 768 N N . LYS A 1 92 ? -7.594 2.851 28.075 1.00 92.31 92 LYS A N 1
ATOM 769 C CA . LYS A 1 92 ? -7.501 1.505 28.667 1.00 92.31 92 LYS A CA 1
ATOM 770 C C . LYS A 1 92 ? -6.107 0.893 28.534 1.00 92.31 92 LYS A C 1
ATOM 772 O O . LYS A 1 92 ? -5.849 -0.151 29.120 1.00 92.31 92 LYS A O 1
ATOM 777 N N . ILE A 1 93 ? -5.241 1.507 27.731 1.00 93.44 93 ILE A N 1
ATOM 778 C CA . ILE A 1 93 ? -3.929 0.977 27.366 1.00 93.44 93 ILE A CA 1
ATOM 779 C C . ILE A 1 93 ? -2.919 2.106 27.455 1.00 93.44 93 ILE A C 1
ATOM 781 O O . ILE A 1 93 ? -3.186 3.218 27.003 1.00 93.44 93 ILE A O 1
ATOM 785 N N . GLU A 1 94 ? -1.751 1.807 28.007 1.00 91.75 94 GLU A N 1
ATOM 786 C CA . GLU A 1 94 ? -0.643 2.746 28.031 1.00 91.75 94 GLU A CA 1
ATOM 787 C C . GLU A 1 94 ? -0.128 3.014 26.609 1.00 91.75 94 GLU A C 1
ATOM 789 O O . GLU A 1 94 ? 0.271 2.105 25.874 1.00 91.75 94 GLU A O 1
ATOM 794 N N . VAL A 1 95 ? -0.147 4.292 26.237 1.00 91.25 95 VAL A N 1
ATOM 795 C CA . VAL A 1 95 ? 0.300 4.816 24.947 1.00 91.25 95 VAL A CA 1
ATOM 796 C C . VAL A 1 95 ? 1.470 5.752 25.193 1.00 91.25 95 VAL A C 1
ATOM 798 O O . VAL A 1 95 ? 1.376 6.637 26.039 1.00 91.25 95 VAL A O 1
ATOM 801 N N . LEU A 1 96 ? 2.540 5.583 24.418 1.00 86.38 96 LEU A N 1
ATOM 802 C CA . LEU A 1 96 ? 3.754 6.388 24.538 1.00 86.38 96 LEU A CA 1
ATOM 803 C C . LEU A 1 96 ? 3.602 7.723 23.811 1.00 86.38 96 LEU A C 1
ATOM 805 O O . LEU A 1 96 ? 3.896 8.779 24.361 1.00 86.38 96 LEU A O 1
ATOM 809 N N . GLU A 1 97 ? 3.097 7.681 22.579 1.00 86.38 97 GLU A N 1
ATOM 810 C CA . GLU A 1 97 ? 2.922 8.872 21.751 1.00 86.38 97 GLU A CA 1
ATOM 811 C C . GLU A 1 97 ? 1.623 8.802 20.953 1.00 86.38 97 GLU A C 1
ATOM 813 O O . GLU A 1 97 ? 1.153 7.728 20.558 1.00 86.38 97 GLU A O 1
ATOM 818 N N . LYS A 1 98 ? 1.067 9.982 20.680 1.00 89.31 98 LYS A N 1
ATOM 819 C CA . LYS A 1 98 ? -0.068 10.172 19.781 1.00 89.31 98 LYS A CA 1
ATOM 820 C C . LYS A 1 98 ? 0.297 11.210 18.733 1.00 89.31 98 LYS A C 1
ATOM 822 O O . LYS A 1 98 ? 0.847 12.259 19.057 1.00 89.31 98 LYS A O 1
ATOM 827 N N . GLU A 1 99 ? -0.058 10.918 17.497 1.00 89.19 99 GLU A N 1
ATOM 828 C CA . GLU A 1 99 ? 0.093 11.829 16.372 1.00 89.19 99 GLU A CA 1
ATOM 829 C C . GLU A 1 99 ? -1.219 11.754 15.593 1.00 89.19 99 GLU A C 1
ATOM 831 O O . GLU A 1 99 ? -1.517 10.751 14.947 1.00 89.19 99 GLU A O 1
ATOM 836 N N . ASP A 1 100 ? -2.045 12.784 15.749 1.00 89.88 100 ASP A N 1
ATOM 837 C CA . ASP A 1 100 ? -3.351 12.876 15.109 1.00 89.88 100 ASP A CA 1
ATOM 838 C C . ASP A 1 100 ? -3.325 14.126 14.216 1.00 89.88 100 ASP A C 1
ATOM 840 O O . ASP A 1 100 ? -3.137 15.241 14.709 1.00 89.88 100 ASP A O 1
ATOM 844 N N . ASP A 1 101 ? -3.487 13.942 12.908 1.00 91.38 101 ASP A N 1
ATOM 845 C CA . ASP A 1 101 ? -3.608 15.031 11.936 1.00 91.38 101 ASP A CA 1
ATOM 846 C C . ASP A 1 101 ? -4.939 14.931 11.172 1.00 91.38 101 ASP A C 1
ATOM 848 O O . A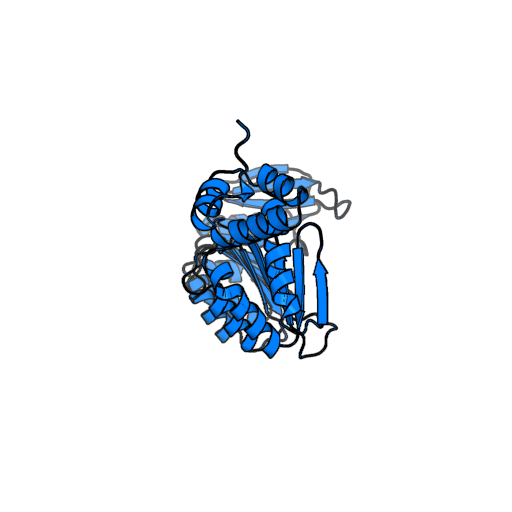SP A 1 101 ? -5.800 14.124 11.502 1.00 91.38 101 ASP A O 1
ATOM 852 N N . ALA A 1 102 ? -5.171 15.781 10.169 1.00 83.88 102 ALA A N 1
ATOM 853 C CA . ALA A 1 102 ? -6.447 15.788 9.446 1.00 83.88 102 ALA A CA 1
ATOM 854 C C . ALA A 1 102 ? -6.732 14.500 8.637 1.00 83.88 102 ALA A C 1
ATOM 856 O O . ALA A 1 102 ? -7.864 14.295 8.193 1.00 83.88 102 ALA A O 1
ATOM 857 N N . LYS A 1 103 ? -5.715 13.669 8.385 1.00 89.44 103 LYS A N 1
ATOM 858 C CA . LYS A 1 103 ? -5.764 12.477 7.527 1.00 89.44 103 LYS A CA 1
ATOM 859 C C . LYS A 1 103 ? -5.383 11.197 8.260 1.00 89.44 103 LYS A C 1
ATOM 861 O O . LYS A 1 103 ? -5.801 10.129 7.811 1.00 89.44 103 LYS A O 1
ATOM 866 N N . TYR A 1 104 ? -4.616 11.283 9.341 1.00 93.69 104 TYR A N 1
ATOM 867 C CA . TYR A 1 104 ? -4.040 10.141 10.029 1.00 93.69 104 TYR A CA 1
ATOM 868 C C . TYR A 1 104 ? -4.318 10.161 11.529 1.00 93.69 104 TYR A C 1
ATOM 870 O O . TYR A 1 104 ? -4.206 11.187 12.193 1.00 93.69 104 TYR A O 1
ATOM 878 N N . LEU A 1 105 ? -4.592 8.972 12.061 1.00 95.69 105 LEU A N 1
ATOM 879 C CA . LEU A 1 105 ? -4.582 8.688 13.491 1.00 95.69 105 LEU A CA 1
ATOM 880 C C . LEU A 1 105 ? -3.465 7.696 13.770 1.00 95.69 105 LEU A C 1
ATOM 882 O O . LEU A 1 105 ? -3.458 6.597 13.210 1.00 95.69 105 LEU A O 1
ATOM 886 N N . SER A 1 106 ? -2.526 8.075 14.627 1.00 95.81 106 SER A N 1
ATOM 887 C CA . SER A 1 106 ? -1.324 7.295 14.903 1.00 95.81 106 SER A CA 1
ATOM 888 C C . SER A 1 106 ? -1.113 7.135 16.401 1.00 95.81 106 SER A C 1
ATOM 890 O O . SER A 1 106 ? -1.311 8.065 17.185 1.00 95.81 106 SER A O 1
ATOM 892 N N . THR A 1 107 ? -0.741 5.929 16.815 1.00 95.62 107 THR A N 1
ATOM 893 C CA . THR A 1 107 ? -0.511 5.595 18.222 1.00 95.62 107 THR A CA 1
ATOM 894 C C . THR A 1 107 ? 0.760 4.763 18.343 1.00 95.62 107 THR A C 1
ATOM 896 O O . THR A 1 107 ? 0.851 3.710 17.711 1.00 95.62 107 THR A O 1
ATOM 899 N N . SER A 1 108 ? 1.715 5.223 19.153 1.00 95.06 108 SER A N 1
ATOM 900 C CA . SER A 1 108 ? 2.970 4.513 19.429 1.00 95.06 108 SER A CA 1
ATOM 901 C C . SER A 1 108 ? 2.902 3.797 20.782 1.00 95.06 108 SER A C 1
ATOM 903 O O . SER A 1 108 ? 2.483 4.391 21.778 1.00 95.06 108 SER A O 1
ATOM 905 N N . MET A 1 109 ? 3.314 2.532 20.838 1.00 95.38 109 MET A N 1
ATOM 906 C CA . MET A 1 109 ? 3.308 1.694 22.044 1.00 95.38 109 MET A CA 1
ATOM 907 C C . MET A 1 109 ? 4.281 0.515 21.908 1.00 95.38 109 MET A C 1
ATOM 909 O O . MET A 1 109 ? 4.804 0.266 20.829 1.00 95.38 109 MET A O 1
ATOM 913 N N . ASN A 1 110 ? 4.536 -0.228 22.986 1.00 93.62 110 ASN A N 1
ATOM 914 C CA . ASN A 1 110 ? 5.320 -1.465 22.893 1.00 93.62 110 ASN A CA 1
ATOM 915 C C . ASN A 1 110 ? 4.526 -2.607 22.216 1.00 93.62 110 ASN A C 1
ATOM 917 O O . ASN A 1 110 ? 3.302 -2.529 22.087 1.00 93.62 110 ASN A O 1
ATOM 921 N N . SER A 1 111 ? 5.210 -3.682 21.807 1.00 92.00 111 SER A N 1
ATOM 922 C CA . SER A 1 111 ? 4.595 -4.797 21.068 1.00 92.00 111 SER A CA 1
ATOM 923 C C . SER A 1 111 ? 3.470 -5.516 21.835 1.00 92.00 111 SER A C 1
ATOM 925 O O . SER A 1 111 ? 2.506 -5.979 21.224 1.00 92.00 111 SER A O 1
ATOM 927 N N . GLU A 1 112 ? 3.537 -5.584 23.169 1.00 93.25 112 GLU A N 1
ATOM 928 C CA . GLU A 1 112 ? 2.481 -6.190 23.995 1.00 93.25 112 GLU A CA 1
ATOM 929 C C . GLU A 1 112 ? 1.211 -5.327 24.003 1.00 93.25 112 GLU A C 1
ATOM 931 O O . GLU A 1 112 ? 0.109 -5.813 23.731 1.00 93.25 112 GLU A O 1
ATOM 936 N N . ASN A 1 113 ? 1.363 -4.026 24.257 1.00 95.31 113 ASN A N 1
ATOM 937 C CA . ASN A 1 113 ? 0.261 -3.072 24.248 1.00 95.31 113 ASN A CA 1
ATOM 938 C C . ASN A 1 113 ? -0.336 -2.916 22.845 1.00 95.31 113 ASN A C 1
ATOM 940 O O . ASN A 1 113 ? -1.549 -2.755 22.734 1.00 95.31 113 ASN A O 1
ATOM 944 N N . ALA A 1 114 ? 0.465 -3.052 21.782 1.00 95.12 114 ALA A N 1
ATOM 945 C CA . ALA A 1 114 ? -0.010 -3.049 20.397 1.00 95.12 114 ALA A CA 1
ATOM 946 C C . ALA A 1 114 ? -0.990 -4.195 20.110 1.00 95.12 114 ALA A C 1
ATOM 948 O O . ALA A 1 114 ? -2.036 -3.971 19.499 1.00 95.12 114 ALA A O 1
ATOM 949 N N . LEU A 1 115 ? -0.724 -5.402 20.618 1.00 94.44 115 LEU A N 1
ATOM 950 C CA . LEU A 1 115 ? -1.669 -6.519 20.500 1.00 94.44 115 LEU A CA 1
ATOM 951 C C . LEU A 1 115 ? -2.949 -6.253 21.287 1.00 94.44 115 LEU A C 1
ATOM 953 O O . LEU A 1 115 ? -4.037 -6.425 20.744 1.00 94.44 115 LEU A O 1
ATOM 957 N N . LYS A 1 116 ? -2.832 -5.795 22.542 1.00 95.81 116 LYS A N 1
ATOM 958 C CA . LYS A 1 116 ? -3.999 -5.443 23.371 1.00 95.81 116 LYS A CA 1
ATOM 959 C C . LYS A 1 116 ? -4.843 -4.360 22.696 1.00 95.81 116 LYS A C 1
ATOM 961 O O . LYS A 1 116 ? -6.069 -4.431 22.710 1.00 95.81 116 LYS A O 1
ATOM 966 N N . PHE A 1 117 ? -4.195 -3.381 22.068 1.00 96.00 117 PHE A N 1
ATOM 967 C CA . PHE A 1 117 ? -4.848 -2.296 21.341 1.00 96.00 117 PHE A CA 1
ATOM 968 C C . PHE A 1 117 ? -5.664 -2.814 20.163 1.00 96.00 117 PHE A C 1
ATOM 970 O O . PHE A 1 117 ? -6.826 -2.435 20.014 1.00 96.00 117 PHE A O 1
ATOM 977 N N . LEU A 1 118 ? -5.094 -3.718 19.366 1.00 96.06 118 LEU A N 1
ATOM 978 C CA . LEU A 1 118 ? -5.815 -4.348 18.264 1.00 96.06 118 LEU A CA 1
ATOM 979 C C . LEU A 1 118 ? -6.928 -5.282 18.754 1.00 96.06 118 LEU A C 1
ATOM 981 O O . LEU A 1 118 ? -7.999 -5.279 18.153 1.00 96.06 118 LEU A O 1
ATOM 985 N N . GLU A 1 119 ? -6.738 -6.002 19.863 1.00 95.25 119 GLU A N 1
ATOM 986 C CA . GLU A 1 119 ? -7.789 -6.849 20.445 1.00 95.25 119 GLU A CA 1
ATOM 987 C C . GLU A 1 119 ? -8.983 -6.009 20.921 1.00 95.25 119 GLU A C 1
ATOM 989 O O . GLU A 1 119 ? -10.131 -6.326 20.619 1.00 95.25 119 GLU A O 1
ATOM 994 N N . HIS A 1 120 ? -8.738 -4.867 21.568 1.00 94.31 120 HIS A N 1
ATOM 995 C CA . HIS A 1 120 ? -9.800 -3.927 21.939 1.00 94.31 120 HIS A CA 1
ATOM 996 C C . HIS A 1 120 ? -10.523 -3.302 20.736 1.00 94.31 120 HIS A C 1
ATOM 998 O O . HIS A 1 120 ? -11.654 -2.833 20.879 1.00 94.31 120 HIS A O 1
ATOM 1004 N N . LEU A 1 121 ? -9.886 -3.279 19.564 1.00 93.50 121 LEU A N 1
ATOM 1005 C CA . LEU A 1 121 ? -10.475 -2.809 18.313 1.00 93.50 121 LEU A CA 1
ATOM 1006 C C . LEU A 1 121 ? -11.033 -3.942 17.446 1.00 93.50 121 LEU A C 1
ATOM 1008 O O . LEU A 1 121 ? -11.555 -3.654 16.374 1.00 93.50 121 LEU A O 1
ATOM 1012 N N . LYS A 1 122 ? -10.961 -5.206 17.869 1.00 93.00 122 LYS A N 1
ATOM 1013 C CA . LYS A 1 122 ? -11.272 -6.374 17.032 1.00 93.00 122 LYS A CA 1
ATOM 1014 C C . LYS A 1 122 ? -12.634 -6.296 16.349 1.00 93.00 122 LYS A C 1
ATOM 1016 O O . LYS A 1 122 ? -12.698 -6.406 15.127 1.00 93.00 122 LYS A O 1
ATOM 1021 N N . ASP A 1 123 ? -13.698 -6.010 17.095 1.00 88.50 123 ASP A N 1
ATOM 1022 C CA . ASP A 1 123 ? -15.058 -5.908 16.541 1.00 88.50 123 ASP A CA 1
ATOM 1023 C C . ASP A 1 123 ? -15.183 -4.767 15.520 1.00 88.50 123 ASP A C 1
ATOM 1025 O O . ASP A 1 123 ? -15.858 -4.877 14.494 1.00 88.50 123 ASP A O 1
ATOM 1029 N N . VAL A 1 124 ? -14.490 -3.656 15.784 1.00 89.56 124 VAL A N 1
ATOM 1030 C CA . VAL A 1 124 ? -14.427 -2.507 14.877 1.00 89.56 124 VAL A CA 1
ATOM 1031 C C . VAL A 1 124 ? -13.667 -2.881 13.609 1.00 89.56 124 VAL A C 1
ATOM 1033 O O . VAL A 1 124 ? -14.140 -2.607 12.505 1.00 89.56 124 VAL A O 1
ATOM 1036 N N . LEU A 1 125 ? -12.500 -3.508 13.756 1.00 92.00 125 LEU A N 1
ATOM 1037 C CA . LEU A 1 125 ? -11.652 -3.948 12.657 1.00 92.00 125 LEU A CA 1
ATOM 1038 C C . LEU A 1 125 ? -12.419 -4.930 11.776 1.00 92.00 125 LEU A C 1
ATOM 1040 O O . LEU A 1 125 ? -12.445 -4.748 10.564 1.00 92.00 125 LEU A O 1
ATOM 1044 N N . GLN A 1 126 ? -13.109 -5.924 12.345 1.00 89.56 126 GLN A N 1
ATOM 1045 C CA . GLN A 1 126 ? -13.945 -6.893 11.618 1.00 89.56 126 GLN A CA 1
ATOM 1046 C C . GLN A 1 126 ? -14.932 -6.218 10.659 1.00 89.56 126 GLN A C 1
ATOM 1048 O O . GLN A 1 126 ? -15.003 -6.601 9.495 1.00 89.56 126 GLN A O 1
ATOM 1053 N N . ARG A 1 127 ? -15.590 -5.138 11.090 1.00 87.94 127 ARG A N 1
ATOM 1054 C CA . ARG A 1 127 ? -16.571 -4.388 10.280 1.00 87.94 127 ARG A CA 1
ATOM 1055 C C . ARG A 1 127 ? -15.964 -3.301 9.386 1.00 87.94 127 ARG A C 1
ATOM 1057 O O . ARG A 1 127 ? -16.695 -2.567 8.722 1.00 87.94 127 ARG A O 1
ATOM 1064 N N . THR A 1 128 ? -14.646 -3.132 9.407 1.00 91.12 128 THR A N 1
ATOM 1065 C CA . THR A 1 128 ? -13.961 -2.083 8.647 1.00 91.12 128 THR A CA 1
ATOM 1066 C C . THR A 1 128 ? -13.552 -2.586 7.270 1.00 91.12 128 THR A C 1
ATOM 1068 O O . THR A 1 128 ? -12.948 -3.647 7.125 1.00 91.12 128 THR A O 1
ATOM 1071 N N . LEU A 1 129 ? -13.847 -1.788 6.248 1.00 91.31 129 LEU A N 1
ATOM 1072 C CA . LEU A 1 129 ? -13.330 -1.981 4.903 1.00 91.31 129 LEU A CA 1
ATOM 1073 C C . LEU A 1 129 ? -11.964 -1.308 4.796 1.00 91.31 129 LEU A C 1
ATOM 1075 O O . LEU A 1 129 ? -11.833 -0.103 5.023 1.00 91.31 129 LEU A O 1
ATOM 1079 N N . PHE A 1 130 ? -10.956 -2.094 4.434 1.00 92.38 130 PHE A N 1
ATOM 1080 C CA . PHE A 1 130 ? -9.602 -1.614 4.193 1.00 92.38 130 PHE A CA 1
ATOM 1081 C C . PHE A 1 130 ? -9.351 -1.542 2.696 1.00 92.38 130 PHE A C 1
ATOM 1083 O O . PHE A 1 130 ? -9.558 -2.512 1.973 1.00 92.38 130 PHE A O 1
ATOM 1090 N N . SER A 1 131 ? -8.894 -0.387 2.224 1.00 91.19 131 SER A N 1
ATOM 1091 C CA . SER A 1 131 ? -8.503 -0.236 0.823 1.00 91.19 131 SER A CA 1
ATOM 1092 C C . SER A 1 131 ? -7.074 -0.693 0.592 1.00 91.19 131 SER A C 1
ATOM 1094 O O . SER A 1 131 ? -6.816 -1.469 -0.329 1.00 91.19 131 SER A O 1
ATOM 1096 N N . LYS A 1 132 ? -6.153 -0.212 1.433 1.00 92.31 132 LYS A N 1
ATOM 1097 C CA . LYS A 1 132 ? -4.723 -0.446 1.286 1.00 92.31 132 LYS A CA 1
ATOM 1098 C C . LYS A 1 132 ? -4.092 -0.860 2.607 1.00 92.31 132 LYS A C 1
ATOM 1100 O O . LYS A 1 132 ? -4.395 -0.279 3.652 1.00 92.31 132 LYS A O 1
ATOM 1105 N N . ALA A 1 133 ? -3.178 -1.819 2.527 1.00 89.19 133 ALA A N 1
ATOM 1106 C CA . ALA A 1 133 ? -2.246 -2.121 3.603 1.00 89.19 133 ALA A CA 1
ATOM 1107 C C . ALA A 1 133 ? -0.858 -1.594 3.254 1.00 89.19 133 ALA A C 1
ATOM 1109 O O . ALA A 1 133 ? -0.424 -1.647 2.104 1.00 89.19 133 ALA A O 1
ATOM 1110 N N . GLU A 1 134 ? -0.176 -1.079 4.262 1.00 88.62 134 GLU A N 1
ATOM 1111 C CA . GLU A 1 134 ? 1.160 -0.520 4.174 1.00 88.62 134 GLU A CA 1
ATOM 1112 C C . GLU A 1 134 ? 2.042 -1.233 5.204 1.00 88.62 134 GLU A C 1
ATOM 1114 O O . GLU A 1 134 ? 1.861 -1.069 6.408 1.00 88.62 134 GLU A O 1
ATOM 1119 N N . HIS A 1 135 ? 2.999 -2.032 4.734 1.00 81.94 135 HIS A N 1
ATOM 1120 C CA . HIS A 1 135 ? 3.905 -2.806 5.580 1.00 81.94 135 HIS A CA 1
ATOM 1121 C C . HIS A 1 135 ? 5.336 -2.344 5.397 1.00 81.94 135 HIS A C 1
ATOM 1123 O O . HIS A 1 135 ? 5.927 -2.515 4.330 1.00 81.94 135 HIS A O 1
ATOM 1129 N N . VAL A 1 136 ? 5.915 -1.782 6.448 1.00 73.88 136 VAL A N 1
ATOM 1130 C CA . VAL A 1 136 ? 7.300 -1.330 6.401 1.00 73.88 136 VAL A CA 1
ATOM 1131 C C . VAL A 1 136 ? 8.202 -2.454 6.893 1.00 73.88 136 VAL A C 1
ATOM 1133 O O . VAL A 1 136 ? 8.259 -2.737 8.087 1.00 73.88 136 VAL A O 1
ATOM 1136 N N . ILE A 1 137 ? 8.878 -3.125 5.957 1.00 73.88 137 ILE A N 1
ATOM 1137 C CA . ILE A 1 137 ? 9.727 -4.290 6.222 1.00 73.88 137 ILE A CA 1
ATOM 1138 C C . ILE A 1 137 ? 11.143 -3.802 6.541 1.00 73.88 137 ILE A C 1
ATOM 1140 O O . ILE A 1 137 ? 12.082 -3.970 5.770 1.00 73.88 137 ILE A O 1
ATOM 1144 N N . TYR A 1 138 ? 11.282 -3.119 7.675 1.00 68.94 138 TYR A N 1
ATOM 1145 C CA . TYR A 1 138 ? 12.586 -2.850 8.293 1.00 68.94 138 TYR A CA 1
ATOM 1146 C C . TYR A 1 138 ? 12.701 -3.457 9.693 1.00 68.94 138 TYR A C 1
ATOM 1148 O O . TYR A 1 138 ? 13.774 -3.417 10.287 1.00 68.94 138 TYR A O 1
ATOM 1156 N N . CYS A 1 139 ? 11.624 -4.048 10.213 1.00 67.81 139 CYS A N 1
ATOM 1157 C CA . CYS A 1 139 ? 11.561 -4.592 11.560 1.00 67.81 139 CYS A CA 1
ATOM 1158 C C . CYS A 1 139 ? 11.456 -6.120 11.514 1.00 67.81 139 CYS A C 1
ATOM 1160 O O . CYS A 1 139 ? 10.538 -6.659 10.898 1.00 67.81 139 CYS A O 1
ATOM 1162 N N . ASP A 1 140 ? 12.386 -6.798 12.186 1.00 75.56 140 ASP A N 1
ATOM 1163 C CA . ASP A 1 140 ? 12.381 -8.253 12.381 1.00 75.56 140 ASP A CA 1
ATOM 1164 C C . ASP A 1 140 ? 11.420 -8.702 13.499 1.00 75.56 140 ASP A C 1
ATOM 1166 O O . ASP A 1 140 ? 11.438 -9.870 13.876 1.00 75.56 140 ASP A O 1
ATOM 1170 N N . ASP A 1 141 ? 10.592 -7.810 14.067 1.00 84.88 141 ASP A N 1
ATOM 1171 C CA . ASP A 1 141 ? 9.649 -8.164 15.135 1.00 84.88 141 ASP A CA 1
ATOM 1172 C C . ASP A 1 141 ? 8.508 -9.038 14.572 1.00 84.88 141 ASP A C 1
ATOM 1174 O O . ASP A 1 141 ? 7.609 -8.530 13.885 1.00 84.88 141 ASP A O 1
ATOM 1178 N N . PRO A 1 142 ? 8.460 -10.347 14.906 1.00 86.06 142 PRO A N 1
ATOM 1179 C CA . PRO A 1 142 ? 7.432 -11.252 14.394 1.00 86.06 142 PRO A CA 1
ATOM 1180 C C . PRO A 1 142 ? 6.021 -10.870 14.861 1.00 86.06 142 PRO A C 1
ATOM 1182 O O . PRO A 1 142 ? 5.021 -11.324 14.296 1.00 86.06 142 PRO A O 1
ATOM 1185 N N . SER A 1 143 ? 5.907 -10.036 15.901 1.00 89.25 143 SER A N 1
ATOM 1186 C CA . SER A 1 143 ? 4.621 -9.548 16.381 1.00 89.25 143 SER A CA 1
ATOM 1187 C C . SER A 1 143 ? 3.915 -8.661 15.357 1.00 89.25 143 SER A C 1
ATOM 1189 O O . SER A 1 143 ? 2.688 -8.721 15.304 1.00 89.25 143 SER A O 1
ATOM 1191 N N . ILE A 1 144 ? 4.642 -7.935 14.495 1.00 90.19 144 ILE A N 1
ATOM 1192 C CA . ILE A 1 144 ? 4.038 -7.130 13.420 1.00 90.19 144 ILE A CA 1
ATOM 1193 C C . ILE A 1 144 ? 3.285 -8.038 12.452 1.00 90.19 144 ILE A C 1
ATOM 1195 O O . ILE A 1 144 ? 2.132 -7.764 12.123 1.00 90.19 144 ILE A O 1
ATOM 1199 N N . ILE A 1 145 ? 3.897 -9.154 12.053 1.00 90.12 145 ILE A N 1
ATOM 1200 C CA . ILE A 1 145 ? 3.267 -10.133 11.162 1.00 90.12 145 ILE A CA 1
ATOM 1201 C C . ILE A 1 145 ? 1.999 -10.678 11.807 1.00 90.12 145 ILE A C 1
ATOM 1203 O O . ILE A 1 145 ? 0.938 -10.640 11.191 1.00 90.12 145 ILE A O 1
ATOM 1207 N N . ARG A 1 146 ? 2.073 -11.092 13.079 1.00 91.00 146 ARG A N 1
ATOM 1208 C CA . ARG A 1 146 ? 0.901 -11.566 13.828 1.00 91.00 146 ARG A CA 1
ATOM 1209 C C . ARG A 1 146 ? -0.210 -10.514 13.882 1.00 91.00 146 ARG A C 1
ATOM 1211 O O . ARG A 1 146 ? -1.368 -10.850 13.662 1.00 91.00 146 ARG A O 1
ATOM 1218 N N . MET A 1 147 ? 0.125 -9.253 14.151 1.00 93.56 147 MET A N 1
ATOM 1219 C CA . MET A 1 147 ? -0.840 -8.151 14.182 1.00 93.56 147 MET A CA 1
ATOM 1220 C C . MET A 1 147 ? -1.482 -7.916 12.813 1.00 93.56 147 MET A C 1
ATOM 1222 O O . MET A 1 147 ? -2.699 -7.767 12.728 1.00 93.56 147 MET A O 1
ATOM 1226 N N . CYS A 1 148 ? -0.688 -7.908 11.741 1.00 92.56 148 CYS A N 1
ATOM 1227 C CA . CYS A 1 148 ? -1.196 -7.775 10.382 1.00 92.56 148 CYS A CA 1
ATOM 1228 C C . CYS A 1 148 ? -2.122 -8.939 10.015 1.00 92.56 148 CYS A C 1
ATOM 1230 O O . CYS A 1 148 ? -3.193 -8.685 9.469 1.00 92.56 148 CYS A O 1
ATOM 1232 N N . THR A 1 149 ? -1.773 -10.178 10.371 1.00 90.44 149 THR A N 1
ATOM 1233 C CA . THR A 1 149 ? -2.655 -11.338 10.187 1.00 90.44 149 THR A CA 1
ATOM 1234 C C . THR A 1 149 ? -3.972 -11.139 10.936 1.00 90.44 149 THR A C 1
ATOM 1236 O O . THR A 1 149 ? -5.025 -11.240 10.323 1.00 90.44 149 THR A O 1
ATOM 1239 N N . THR A 1 150 ? -3.951 -10.738 12.213 1.00 90.31 150 THR A N 1
ATOM 1240 C CA . THR A 1 150 ? -5.184 -10.459 12.979 1.00 90.31 150 THR A CA 1
ATOM 1241 C C . THR A 1 150 ? -6.075 -9.412 12.307 1.00 90.31 150 THR A C 1
ATOM 1243 O O . THR A 1 150 ? -7.302 -9.510 12.349 1.00 90.31 150 THR A O 1
ATOM 1246 N N . VAL A 1 151 ? -5.478 -8.387 11.696 1.00 92.81 151 VAL A N 1
ATOM 1247 C CA . VAL A 1 151 ? -6.233 -7.310 11.046 1.00 92.81 151 VAL A CA 1
ATOM 1248 C C . VAL A 1 151 ? -6.791 -7.756 9.697 1.00 92.81 151 VAL A C 1
ATOM 1250 O O . VAL A 1 151 ? -7.938 -7.427 9.393 1.00 92.81 151 VAL A O 1
ATOM 1253 N N . PHE A 1 152 ? -6.015 -8.484 8.892 1.00 92.44 152 PHE A N 1
ATOM 1254 C CA . PHE A 1 152 ? -6.300 -8.714 7.472 1.00 92.44 152 PHE A CA 1
ATOM 1255 C C . PHE A 1 152 ? -6.714 -10.137 7.098 1.00 92.44 152 PHE A C 1
ATOM 1257 O O . PHE A 1 152 ? -7.024 -10.362 5.928 1.00 92.44 152 PHE A O 1
ATOM 1264 N N . ASP A 1 153 ? -6.746 -11.076 8.040 1.00 89.06 153 ASP A N 1
ATOM 1265 C CA . ASP A 1 153 ? -7.155 -12.451 7.760 1.00 89.06 153 ASP A CA 1
ATOM 1266 C C . ASP A 1 153 ? -8.534 -12.513 7.077 1.00 89.06 153 ASP A C 1
ATOM 1268 O O . ASP A 1 153 ? -9.480 -11.817 7.461 1.00 89.06 153 ASP A O 1
ATOM 1272 N N . GLY A 1 154 ? -8.614 -13.294 5.996 1.00 85.44 154 GLY A N 1
ATOM 1273 C CA . GLY A 1 154 ? -9.802 -13.422 5.149 1.00 85.44 154 GLY A CA 1
ATOM 1274 C C . GLY A 1 154 ? -10.216 -12.165 4.367 1.00 85.44 154 GLY A C 1
ATOM 1275 O O . GLY A 1 154 ? -11.287 -12.162 3.756 1.00 85.44 154 GLY A O 1
ATOM 1276 N N . ARG A 1 155 ? -9.418 -11.085 4.362 1.00 88.56 155 ARG A N 1
ATOM 1277 C CA . ARG A 1 155 ? -9.769 -9.835 3.666 1.00 88.56 155 ARG A CA 1
ATOM 1278 C C . ARG A 1 155 ? -9.138 -9.715 2.291 1.00 88.56 155 ARG A C 1
ATOM 1280 O O . ARG A 1 155 ? -7.981 -10.070 2.077 1.00 88.56 155 ARG A O 1
ATOM 1287 N N . VAL A 1 156 ? -9.893 -9.082 1.396 1.00 89.88 156 VAL A N 1
ATOM 1288 C CA . VAL A 1 156 ? -9.425 -8.649 0.079 1.00 89.88 156 VAL A CA 1
ATOM 1289 C C . VAL A 1 156 ? -9.040 -7.177 0.144 1.00 89.88 156 VAL A C 1
ATOM 1291 O O . VAL A 1 156 ? -9.855 -6.339 0.531 1.00 89.88 156 VAL A O 1
ATOM 1294 N N . LEU A 1 157 ? -7.810 -6.859 -0.252 1.00 92.62 157 LEU A N 1
ATOM 1295 C CA . LEU A 1 157 ? -7.317 -5.483 -0.337 1.00 92.62 157 LEU A CA 1
ATOM 1296 C C . LEU A 1 157 ? -7.185 -5.052 -1.798 1.00 92.62 157 LEU A C 1
ATOM 1298 O O . LEU A 1 157 ? -6.892 -5.870 -2.671 1.00 92.62 157 LEU A O 1
ATOM 1302 N N . LEU A 1 158 ? -7.364 -3.754 -2.069 1.00 91.06 158 LEU A N 1
ATOM 1303 C CA . LEU A 1 158 ? -7.124 -3.215 -3.412 1.00 91.06 158 LEU A CA 1
ATOM 1304 C C . LEU A 1 158 ? -5.635 -3.234 -3.750 1.00 91.06 158 LEU A C 1
ATOM 1306 O O . LEU A 1 158 ? -5.263 -3.525 -4.883 1.00 91.06 158 LEU A O 1
ATOM 1310 N N . SER A 1 159 ? -4.795 -2.896 -2.773 1.00 95.00 159 SER A N 1
ATOM 1311 C CA . SER A 1 159 ? -3.348 -2.890 -2.943 1.00 95.00 159 SER A CA 1
ATOM 1312 C C . SER A 1 159 ? -2.619 -3.074 -1.622 1.00 95.00 159 SER A C 1
ATOM 1314 O O . SER A 1 159 ? -3.058 -2.542 -0.600 1.00 95.00 159 SER A O 1
ATOM 1316 N N . THR A 1 160 ? -1.446 -3.694 -1.675 1.00 95.19 160 THR A N 1
ATOM 1317 C CA . THR A 1 160 ? -0.535 -3.780 -0.533 1.00 95.19 160 THR A CA 1
ATOM 1318 C C . THR A 1 160 ? 0.792 -3.127 -0.879 1.00 95.19 160 THR A C 1
ATOM 1320 O O . THR A 1 160 ? 1.392 -3.467 -1.890 1.00 95.19 160 THR A O 1
ATOM 1323 N N . ARG A 1 161 ? 1.261 -2.183 -0.066 1.00 94.94 161 ARG A N 1
ATOM 1324 C CA . ARG A 1 161 ? 2.573 -1.552 -0.229 1.00 94.94 161 ARG A CA 1
ATOM 1325 C C . ARG A 1 161 ? 3.564 -2.156 0.754 1.00 94.94 161 ARG A C 1
ATOM 1327 O O . ARG A 1 161 ? 3.256 -2.263 1.938 1.00 94.94 161 ARG A O 1
ATOM 1334 N N . VAL A 1 162 ? 4.742 -2.518 0.263 1.00 93.75 162 VAL A N 1
ATOM 1335 C CA . VAL A 1 162 ? 5.856 -3.047 1.046 1.00 93.75 162 VAL A CA 1
ATOM 1336 C C . VAL A 1 162 ? 7.090 -2.181 0.846 1.00 93.75 162 VAL A C 1
ATOM 1338 O O . VAL A 1 162 ? 7.479 -1.920 -0.288 1.00 93.75 162 VAL A O 1
ATOM 1341 N N . TRP A 1 163 ? 7.712 -1.741 1.937 1.00 91.69 163 TRP A N 1
ATOM 1342 C CA . TRP A 1 163 ? 9.022 -1.085 1.881 1.00 91.69 163 TRP A CA 1
ATOM 1343 C C . TRP A 1 163 ? 10.100 -2.099 2.211 1.00 91.69 163 TRP A C 1
ATOM 1345 O O . TRP A 1 163 ? 10.059 -2.682 3.289 1.00 91.69 163 TRP A O 1
ATOM 1355 N N . LEU A 1 164 ? 11.029 -2.306 1.281 1.00 90.12 164 LEU A N 1
ATOM 1356 C CA . LEU A 1 164 ? 12.055 -3.340 1.346 1.00 90.12 164 LEU A CA 1
ATOM 1357 C C . LEU A 1 164 ? 13.396 -2.728 1.743 1.00 90.12 164 LEU A C 1
ATOM 1359 O O . LEU A 1 164 ? 13.906 -1.818 1.079 1.00 90.12 164 LEU A O 1
ATOM 1363 N N . ASP A 1 165 ? 13.965 -3.251 2.825 1.00 83.38 165 ASP A N 1
ATOM 1364 C CA . ASP A 1 165 ? 15.248 -2.833 3.377 1.00 83.38 165 ASP A CA 1
ATOM 1365 C C . ASP A 1 165 ? 16.316 -3.917 3.160 1.00 83.38 165 ASP A C 1
ATOM 1367 O O . ASP A 1 165 ? 16.128 -5.088 3.488 1.00 83.38 165 ASP A O 1
ATOM 1371 N N . PHE A 1 166 ? 17.476 -3.543 2.621 1.00 76.62 166 PHE A N 1
ATOM 1372 C CA . PHE A 1 166 ? 18.570 -4.480 2.340 1.00 76.62 166 PHE A CA 1
ATOM 1373 C C . PHE A 1 166 ? 19.132 -5.168 3.589 1.00 76.62 166 PHE A C 1
ATOM 1375 O O . PHE A 1 166 ? 19.791 -6.199 3.463 1.00 76.62 166 PHE A O 1
ATOM 1382 N N . ARG A 1 167 ? 18.878 -4.611 4.779 1.00 82.25 167 ARG A N 1
ATOM 1383 C CA . ARG A 1 167 ? 19.300 -5.188 6.060 1.00 82.25 167 ARG A CA 1
ATOM 1384 C C . ARG A 1 167 ? 18.564 -6.490 6.387 1.00 82.25 167 ARG A C 1
ATOM 1386 O O . ARG A 1 167 ? 19.086 -7.295 7.152 1.00 82.25 167 ARG A O 1
ATOM 1393 N N . HIS A 1 168 ? 17.393 -6.718 5.789 1.00 82.00 168 HIS A N 1
ATOM 1394 C CA . HIS A 1 168 ? 16.633 -7.957 5.951 1.00 82.00 168 HIS A CA 1
ATOM 1395 C C . HIS A 1 168 ? 17.272 -9.101 5.166 1.00 82.00 168 HIS A C 1
ATOM 1397 O O . HIS A 1 168 ? 17.473 -9.019 3.951 1.00 82.00 168 HIS A O 1
ATOM 1403 N N . THR A 1 169 ? 17.567 -10.193 5.868 1.00 84.94 169 THR A N 1
ATOM 1404 C CA . THR A 1 169 ? 18.181 -11.390 5.273 1.00 84.94 169 THR A CA 1
ATOM 1405 C C . THR A 1 169 ? 17.154 -12.447 4.875 1.00 84.94 169 THR A C 1
ATOM 1407 O O . THR A 1 169 ? 17.410 -13.205 3.938 1.00 84.94 169 THR A O 1
ATOM 1410 N N . ASP A 1 170 ? 15.980 -12.454 5.512 1.00 89.56 170 ASP A N 1
ATOM 1411 C CA . ASP A 1 170 ? 14.891 -13.381 5.223 1.00 89.56 170 ASP A CA 1
ATOM 1412 C C . ASP A 1 170 ? 13.546 -12.654 5.112 1.00 89.56 170 ASP A C 1
ATOM 1414 O O . ASP A 1 170 ? 13.052 -12.051 6.058 1.00 89.56 170 ASP A O 1
ATOM 1418 N N . TYR A 1 171 ? 12.928 -12.754 3.938 1.00 91.94 171 TYR A N 1
ATOM 1419 C CA . TYR A 1 171 ? 11.604 -12.197 3.676 1.00 91.94 171 TYR A CA 1
ATOM 1420 C C . TYR A 1 171 ? 10.493 -13.257 3.678 1.00 91.94 171 TYR A C 1
ATOM 1422 O O . TYR A 1 171 ? 9.339 -12.937 3.391 1.00 91.94 171 TYR A O 1
ATOM 1430 N N . THR A 1 172 ? 10.806 -14.521 3.976 1.00 92.38 172 THR A N 1
ATOM 1431 C CA . THR A 1 172 ? 9.842 -15.632 3.932 1.00 92.38 172 THR A CA 1
ATOM 1432 C C . THR A 1 172 ? 8.585 -15.359 4.769 1.00 92.38 172 THR A C 1
ATOM 1434 O O . THR A 1 172 ? 7.487 -15.511 4.228 1.00 92.38 172 THR A O 1
ATOM 1437 N N . PRO A 1 173 ? 8.678 -14.856 6.017 1.00 91.69 173 PRO A N 1
ATOM 1438 C CA . PRO A 1 173 ? 7.488 -14.554 6.816 1.00 91.69 173 PRO A CA 1
ATOM 1439 C C . PRO A 1 173 ? 6.561 -13.509 6.170 1.00 91.69 173 PRO A C 1
ATOM 1441 O O . PRO A 1 173 ? 5.338 -13.589 6.290 1.00 91.69 173 PRO A O 1
ATOM 1444 N N . TRP A 1 174 ? 7.132 -12.550 5.438 1.00 91.25 174 TRP A N 1
ATOM 1445 C CA . TRP A 1 174 ? 6.381 -11.513 4.731 1.00 91.25 174 TRP A CA 1
ATOM 1446 C C . TRP A 1 174 ? 5.700 -12.040 3.473 1.00 91.25 174 TRP A C 1
ATOM 1448 O O . TRP A 1 174 ? 4.588 -11.620 3.165 1.00 91.25 174 TRP A O 1
ATOM 1458 N N . VAL A 1 175 ? 6.332 -12.982 2.766 1.00 92.75 175 VAL A N 1
ATOM 1459 C CA . VAL A 1 175 ? 5.694 -13.684 1.644 1.00 92.75 175 VAL A CA 1
ATOM 1460 C C . VAL A 1 175 ? 4.449 -14.421 2.129 1.00 92.75 175 VAL A C 1
ATOM 1462 O O . VAL A 1 175 ? 3.393 -14.289 1.517 1.00 92.75 175 VAL A O 1
ATOM 1465 N N . GLU A 1 176 ? 4.550 -15.151 3.240 1.00 91.44 176 GLU A N 1
ATOM 1466 C CA . GLU A 1 176 ? 3.412 -15.891 3.793 1.00 91.44 176 GLU A CA 1
ATOM 1467 C C . GLU A 1 176 ? 2.296 -14.954 4.270 1.00 91.44 176 GLU A C 1
ATOM 1469 O O . GLU A 1 176 ? 1.131 -15.173 3.940 1.00 91.44 176 GLU A O 1
ATOM 1474 N N . LEU A 1 177 ? 2.638 -13.841 4.930 1.00 90.31 177 LEU A N 1
ATOM 1475 C CA . LEU A 1 177 ? 1.659 -12.802 5.263 1.00 90.31 177 LEU A CA 1
ATOM 1476 C C . LEU A 1 177 ? 0.934 -12.285 4.011 1.00 90.31 177 LEU A C 1
ATOM 1478 O O . LEU A 1 177 ? -0.291 -12.195 4.003 1.00 90.31 177 LEU A O 1
ATOM 1482 N N . LEU A 1 178 ? 1.670 -11.960 2.945 1.00 91.44 178 LEU A N 1
ATOM 1483 C CA . LEU A 1 178 ? 1.100 -11.425 1.705 1.00 91.44 178 LEU A CA 1
ATOM 1484 C C . LEU A 1 178 ? 0.278 -12.447 0.916 1.00 91.44 178 LEU A C 1
ATOM 1486 O O . LEU A 1 178 ? -0.548 -12.036 0.108 1.00 91.44 178 LEU A O 1
ATOM 1490 N N . LYS A 1 179 ? 0.472 -13.751 1.136 1.00 90.88 179 LYS A N 1
ATOM 1491 C CA . LYS A 1 179 ? -0.427 -14.789 0.613 1.00 90.88 179 LYS A CA 1
ATOM 1492 C C . LYS A 1 179 ? -1.740 -14.844 1.395 1.00 90.88 179 LYS A C 1
ATOM 1494 O O . LYS A 1 179 ? -2.790 -15.038 0.791 1.00 90.88 179 LYS A O 1
ATOM 1499 N N . CYS A 1 180 ? -1.691 -14.656 2.716 1.00 88.56 180 CYS A N 1
ATOM 1500 C CA . CYS A 1 180 ? -2.889 -14.602 3.564 1.00 88.56 180 CYS A CA 1
ATOM 1501 C C . CYS A 1 180 ? -3.722 -13.339 3.298 1.00 88.56 180 CYS A C 1
ATOM 1503 O O . CYS A 1 180 ? -4.955 -13.371 3.293 1.00 88.56 180 CYS A O 1
ATOM 1505 N N . VAL A 1 181 ? -3.045 -12.217 3.047 1.00 87.31 181 VAL A N 1
ATOM 1506 C CA . VAL A 1 181 ? -3.672 -10.967 2.620 1.00 87.31 181 VAL A CA 1
ATOM 1507 C C . VAL A 1 181 ? -4.039 -11.101 1.143 1.00 87.31 181 VAL A C 1
ATOM 1509 O O . VAL A 1 181 ? -3.177 -10.990 0.280 1.00 87.31 181 VAL A O 1
ATOM 1512 N N . HIS A 1 182 ? -5.315 -11.322 0.821 1.00 87.31 182 HIS A N 1
ATOM 1513 C CA . HIS A 1 182 ? -5.758 -11.555 -0.558 1.00 87.31 182 HIS A CA 1
ATOM 1514 C C . HIS A 1 182 ? -5.691 -10.258 -1.385 1.00 87.31 182 HIS A C 1
ATOM 1516 O O . HIS A 1 182 ? -6.694 -9.582 -1.617 1.00 87.31 182 HIS A O 1
ATOM 1522 N N . THR A 1 183 ? -4.493 -9.878 -1.823 1.00 91.88 183 THR A N 1
ATOM 1523 C CA . THR A 1 183 ? -4.245 -8.680 -2.626 1.00 91.88 183 THR A CA 1
ATOM 1524 C C . THR A 1 183 ? -3.971 -9.044 -4.077 1.00 91.88 183 THR A C 1
ATOM 1526 O O . THR A 1 183 ? -3.252 -9.994 -4.384 1.00 91.88 183 THR A O 1
ATOM 1529 N N . ARG A 1 184 ? -4.539 -8.268 -5.002 1.00 92.62 184 ARG A N 1
ATOM 1530 C CA . ARG A 1 184 ? -4.269 -8.428 -6.440 1.00 92.62 184 ARG A CA 1
ATOM 1531 C C . ARG A 1 184 ? -3.098 -7.577 -6.915 1.00 92.62 184 ARG A C 1
ATOM 1533 O O . ARG A 1 184 ? -2.525 -7.886 -7.958 1.00 92.62 184 ARG A O 1
ATOM 1540 N N . HIS A 1 185 ? -2.768 -6.518 -6.180 1.00 96.00 185 HIS A N 1
ATOM 1541 C CA . HIS A 1 185 ? -1.760 -5.546 -6.573 1.00 96.00 185 HIS A CA 1
ATOM 1542 C C . HIS A 1 185 ? -0.792 -5.268 -5.423 1.00 96.00 185 HIS A C 1
ATOM 1544 O O . HIS A 1 185 ? -1.215 -4.939 -4.310 1.00 96.00 185 HIS A O 1
ATOM 1550 N N . VAL A 1 186 ? 0.508 -5.378 -5.691 1.00 96.69 186 VAL A N 1
ATOM 1551 C CA . VAL A 1 186 ? 1.554 -5.084 -4.705 1.00 96.69 186 VAL A CA 1
ATOM 1552 C C . VAL A 1 186 ? 2.460 -3.961 -5.191 1.00 96.69 186 VAL A C 1
ATOM 1554 O O . VAL A 1 186 ? 2.920 -3.983 -6.325 1.00 96.69 186 VAL A O 1
ATOM 1557 N N . ILE A 1 187 ? 2.737 -2.998 -4.314 1.00 96.88 187 ILE A N 1
ATOM 1558 C CA . ILE A 1 187 ? 3.684 -1.906 -4.543 1.00 96.88 187 ILE A CA 1
ATOM 1559 C C . ILE A 1 187 ? 4.940 -2.192 -3.718 1.00 96.88 187 ILE A C 1
ATOM 1561 O O . ILE A 1 187 ? 4.867 -2.222 -2.493 1.00 96.88 187 ILE A O 1
ATOM 1565 N N . CYS A 1 188 ? 6.082 -2.397 -4.361 1.00 96.62 188 CYS A N 1
ATOM 1566 C CA . CYS A 1 188 ? 7.368 -2.646 -3.722 1.00 96.62 188 CYS A CA 1
ATOM 1567 C C . CYS A 1 188 ? 8.245 -1.395 -3.788 1.00 96.62 188 CYS A C 1
ATOM 1569 O O . CYS A 1 188 ? 8.697 -1.011 -4.860 1.00 96.62 188 CYS A O 1
ATOM 1571 N N . GLU A 1 189 ? 8.531 -0.795 -2.640 1.00 94.94 189 GLU A N 1
ATOM 1572 C CA . GLU A 1 189 ? 9.465 0.321 -2.501 1.00 94.94 189 GLU A CA 1
ATOM 1573 C C . GLU A 1 189 ? 10.854 -0.235 -2.174 1.00 94.94 189 GLU A C 1
ATOM 1575 O O . GLU A 1 189 ? 11.102 -0.711 -1.066 1.00 94.94 189 GLU A O 1
ATOM 1580 N N . VAL A 1 190 ? 11.755 -0.216 -3.155 1.00 93.75 190 VAL A N 1
ATOM 1581 C CA . VAL A 1 190 ? 13.090 -0.815 -3.086 1.00 93.75 190 VAL A CA 1
ATOM 1582 C C . VAL A 1 190 ? 14.136 0.268 -2.856 1.00 93.75 190 VAL A C 1
ATOM 1584 O O . VAL A 1 190 ? 14.483 1.030 -3.765 1.00 93.75 190 VAL A O 1
ATOM 1587 N N . ARG A 1 191 ? 14.690 0.310 -1.639 1.00 89.75 191 ARG A N 1
ATOM 1588 C CA . ARG A 1 191 ? 15.775 1.243 -1.302 1.00 89.75 191 ARG A CA 1
ATOM 1589 C C . ARG A 1 191 ? 17.107 0.844 -1.940 1.00 89.75 191 ARG A C 1
ATOM 1591 O O . ARG A 1 191 ? 17.835 1.712 -2.412 1.00 89.75 191 ARG A O 1
ATOM 1598 N N . GLU A 1 192 ? 17.409 -0.451 -1.971 1.00 89.75 192 GLU A N 1
ATOM 1599 C CA . GLU A 1 192 ? 18.643 -0.995 -2.539 1.00 89.75 192 GLU A CA 1
ATOM 1600 C C . GLU A 1 192 ? 18.384 -2.346 -3.223 1.00 89.75 192 GLU A C 1
ATOM 1602 O O . GLU A 1 192 ? 17.686 -3.212 -2.692 1.00 89.75 192 GLU A O 1
ATOM 1607 N N . ASP A 1 193 ? 18.942 -2.517 -4.424 1.00 90.38 193 ASP A N 1
ATOM 1608 C CA . ASP A 1 193 ? 18.847 -3.752 -5.206 1.00 90.38 193 ASP A CA 1
ATOM 1609 C C . ASP A 1 193 ? 19.825 -4.814 -4.678 1.00 90.38 193 ASP A C 1
ATOM 1611 O O . ASP A 1 193 ? 21.016 -4.804 -4.999 1.00 90.38 193 ASP A O 1
ATOM 1615 N N . SER A 1 194 ? 19.304 -5.769 -3.907 1.00 92.12 194 SER A N 1
ATOM 1616 C CA . SER A 1 194 ? 20.041 -6.944 -3.440 1.00 92.12 194 SER A CA 1
ATOM 1617 C C . SER A 1 194 ? 19.487 -8.243 -4.037 1.00 92.12 194 SER A C 1
ATOM 1619 O O . SER A 1 194 ? 18.352 -8.315 -4.516 1.00 92.12 194 SER A O 1
ATOM 1621 N N . LYS A 1 195 ? 20.284 -9.320 -3.997 1.00 92.50 195 LYS A N 1
ATOM 1622 C CA . LYS A 1 195 ? 19.836 -10.654 -4.441 1.00 92.50 195 LYS A CA 1
ATOM 1623 C C . LYS A 1 195 ? 18.628 -11.145 -3.630 1.00 92.50 195 LYS A C 1
ATOM 1625 O O . LYS A 1 195 ? 17.720 -11.746 -4.200 1.00 92.50 195 LYS A O 1
ATOM 1630 N N . THR A 1 196 ? 18.605 -10.868 -2.327 1.00 93.31 196 THR A N 1
ATOM 1631 C CA . THR A 1 196 ? 17.510 -11.247 -1.424 1.00 93.31 196 THR A CA 1
ATOM 1632 C C . THR A 1 196 ? 16.223 -10.503 -1.770 1.00 93.31 196 THR A C 1
ATOM 1634 O O . THR A 1 196 ? 15.181 -11.136 -1.924 1.00 93.31 196 THR A O 1
ATOM 1637 N N . VAL A 1 197 ? 16.304 -9.186 -1.990 1.00 93.81 197 VAL A N 1
ATOM 1638 C CA . VAL A 1 197 ? 15.159 -8.358 -2.403 1.00 93.81 197 VAL A CA 1
ATOM 1639 C C . VAL A 1 197 ? 14.604 -8.824 -3.750 1.00 93.81 197 VAL A C 1
ATOM 1641 O O . VAL A 1 197 ? 13.395 -9.000 -3.892 1.00 93.81 197 VAL A O 1
ATOM 1644 N N . ARG A 1 198 ? 15.473 -9.105 -4.731 1.00 94.19 198 ARG A N 1
ATOM 1645 C CA . ARG A 1 198 ? 15.041 -9.648 -6.029 1.00 94.19 198 ARG A CA 1
ATOM 1646 C C . ARG A 1 198 ? 14.341 -10.995 -5.886 1.00 94.19 198 ARG A C 1
ATOM 1648 O O . ARG A 1 198 ? 13.279 -11.175 -6.470 1.00 94.19 198 ARG A O 1
ATOM 1655 N N . LYS A 1 199 ? 14.887 -11.916 -5.083 1.00 95.25 199 LYS A N 1
ATOM 1656 C CA . LYS A 1 199 ? 14.245 -13.211 -4.801 1.00 95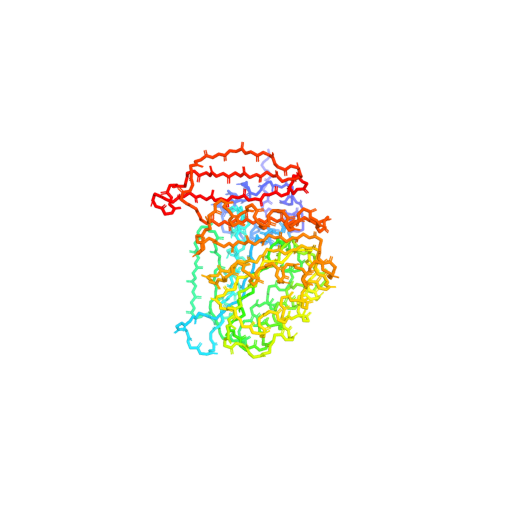.25 199 LYS A CA 1
ATOM 1657 C C . LYS A 1 199 ? 12.865 -13.024 -4.164 1.00 95.25 199 LYS A C 1
ATOM 1659 O O . LYS A 1 199 ? 11.924 -13.697 -4.563 1.00 95.25 199 LYS A O 1
ATOM 1664 N N . PHE A 1 200 ? 12.734 -12.095 -3.218 1.00 95.50 200 PHE A N 1
ATOM 1665 C CA . PHE A 1 200 ? 11.448 -11.772 -2.605 1.00 95.50 200 PHE A CA 1
ATOM 1666 C C . PHE A 1 200 ? 10.422 -11.283 -3.635 1.00 95.50 200 PHE A C 1
ATOM 1668 O O . PHE A 1 200 ? 9.334 -11.842 -3.717 1.00 95.50 200 PHE A O 1
ATOM 1675 N N . ILE A 1 201 ? 10.772 -10.293 -4.459 1.00 96.25 201 ILE A N 1
ATOM 1676 C CA . ILE A 1 201 ? 9.876 -9.747 -5.492 1.00 96.25 201 ILE A CA 1
ATOM 1677 C C . ILE A 1 201 ? 9.469 -10.827 -6.506 1.00 96.25 201 ILE A C 1
ATOM 1679 O O . ILE A 1 201 ? 8.300 -10.894 -6.878 1.00 96.25 201 ILE A O 1
ATOM 1683 N N . LEU A 1 202 ? 10.399 -11.695 -6.921 1.00 96.19 202 LEU A N 1
ATOM 1684 C CA . LEU A 1 202 ? 10.087 -12.822 -7.808 1.00 96.19 202 LEU A CA 1
ATOM 1685 C C . LEU A 1 202 ? 9.105 -13.802 -7.158 1.00 96.19 202 LEU A C 1
ATOM 1687 O O . LEU A 1 202 ? 8.132 -14.183 -7.795 1.00 96.19 202 LEU A O 1
ATOM 1691 N N . ASN A 1 203 ? 9.281 -14.123 -5.873 1.00 96.00 203 ASN A N 1
ATOM 1692 C CA . ASN A 1 203 ? 8.316 -14.954 -5.150 1.00 96.00 203 ASN A CA 1
ATOM 1693 C C . ASN A 1 203 ? 6.920 -14.309 -5.098 1.00 96.00 203 ASN A C 1
ATOM 1695 O O . ASN A 1 203 ? 5.921 -15.023 -5.134 1.00 96.00 203 ASN A O 1
ATOM 1699 N N . LEU A 1 204 ? 6.826 -12.976 -4.999 1.00 95.62 204 LEU A N 1
ATOM 1700 C CA . LEU A 1 204 ? 5.535 -12.282 -5.063 1.00 95.62 204 LEU A CA 1
ATOM 1701 C C . LEU A 1 204 ? 4.886 -12.429 -6.443 1.00 95.62 204 LEU A C 1
ATOM 1703 O O . LEU A 1 204 ? 3.691 -12.710 -6.534 1.00 95.62 204 LEU A O 1
ATOM 1707 N N . ALA A 1 205 ? 5.676 -12.293 -7.510 1.00 96.19 205 ALA A N 1
ATOM 1708 C CA . ALA A 1 205 ? 5.226 -12.409 -8.897 1.00 96.19 205 ALA A CA 1
ATOM 1709 C C . ALA A 1 205 ? 4.536 -13.746 -9.225 1.00 96.19 205 ALA A C 1
ATOM 1711 O O . ALA A 1 205 ? 3.714 -13.816 -10.142 1.00 96.19 205 ALA A O 1
ATOM 1712 N N . ASP A 1 206 ? 4.837 -14.801 -8.465 1.00 95.75 206 ASP A N 1
ATOM 1713 C CA . ASP A 1 206 ? 4.254 -16.135 -8.631 1.00 95.75 206 ASP A CA 1
ATOM 1714 C C . ASP A 1 206 ? 2.803 -16.249 -8.143 1.00 95.75 206 ASP A C 1
ATOM 1716 O O . ASP A 1 206 ? 2.131 -17.254 -8.413 1.00 95.75 206 ASP A O 1
ATOM 1720 N N . PHE A 1 207 ? 2.288 -15.251 -7.418 1.00 95.12 207 PHE A N 1
ATOM 1721 C CA . PHE A 1 207 ? 0.909 -15.273 -6.920 1.00 95.12 207 PHE A CA 1
ATOM 1722 C C . PHE A 1 207 ? 0.151 -13.945 -7.011 1.00 95.12 207 PHE A C 1
ATOM 1724 O O . PHE A 1 207 ? -1.077 -13.965 -6.935 1.00 95.12 207 PHE A O 1
ATOM 1731 N N . VAL A 1 208 ? 0.822 -12.811 -7.215 1.00 95.31 208 VAL A N 1
ATOM 1732 C CA . VAL A 1 208 ? 0.150 -11.516 -7.403 1.00 95.31 208 VAL A CA 1
ATOM 1733 C C . VAL A 1 208 ? -0.186 -11.278 -8.874 1.00 95.31 208 VAL A C 1
ATOM 1735 O O . VAL A 1 208 ? 0.545 -11.678 -9.776 1.00 95.31 208 VAL A O 1
ATOM 1738 N N . PHE A 1 209 ? -1.303 -10.598 -9.133 1.00 95.00 209 PHE A N 1
ATOM 1739 C CA . PHE A 1 209 ? -1.743 -10.312 -10.500 1.00 95.00 209 PHE A CA 1
ATOM 1740 C C . PHE A 1 209 ? -0.987 -9.128 -11.119 1.00 95.00 209 PHE A C 1
ATOM 1742 O O . PHE A 1 209 ? -0.685 -9.138 -12.312 1.00 95.00 209 PHE A O 1
ATOM 1749 N N . SER A 1 210 ? -0.699 -8.102 -10.316 1.00 96.19 210 SER A N 1
ATOM 1750 C CA . SER A 1 210 ? -0.028 -6.880 -10.754 1.00 96.19 210 SER A CA 1
ATOM 1751 C C . SER A 1 210 ? 0.976 -6.383 -9.717 1.00 96.19 210 SER A C 1
ATOM 1753 O O . SER A 1 210 ? 0.743 -6.502 -8.513 1.00 96.19 210 SER A O 1
ATOM 1755 N N . MET A 1 211 ? 2.067 -5.776 -10.185 1.00 97.56 211 MET A N 1
ATOM 1756 C CA . MET A 1 211 ? 3.085 -5.162 -9.335 1.00 97.56 211 MET A CA 1
ATOM 1757 C C . MET A 1 211 ? 3.427 -3.738 -9.776 1.00 97.56 211 MET A C 1
ATOM 1759 O O . MET A 1 211 ? 3.464 -3.434 -10.964 1.00 97.56 211 MET A O 1
ATOM 1763 N N . GLU A 1 212 ? 3.727 -2.876 -8.815 1.00 97.19 212 GLU A N 1
ATOM 1764 C CA . GLU A 1 212 ? 4.473 -1.633 -9.014 1.00 97.19 212 GLU A CA 1
ATOM 1765 C C . GLU A 1 212 ? 5.786 -1.761 -8.244 1.00 97.19 212 GLU A C 1
ATOM 1767 O O . GLU A 1 212 ? 5.780 -2.157 -7.083 1.00 97.19 212 GLU A O 1
ATOM 1772 N N . ILE A 1 213 ? 6.919 -1.481 -8.879 1.00 96.88 213 ILE A N 1
ATOM 1773 C CA . ILE A 1 213 ? 8.236 -1.600 -8.256 1.00 96.88 213 ILE A CA 1
ATOM 1774 C C . ILE A 1 213 ? 8.933 -0.252 -8.370 1.00 96.88 213 ILE A C 1
ATOM 1776 O O . ILE A 1 213 ? 9.333 0.164 -9.458 1.00 96.88 213 ILE A O 1
ATOM 1780 N N . CYS A 1 214 ? 9.067 0.416 -7.232 1.00 96.00 214 CYS A N 1
ATOM 1781 C CA . CYS A 1 214 ? 9.711 1.708 -7.093 1.00 96.00 214 CYS A CA 1
ATOM 1782 C C . CYS A 1 214 ? 11.175 1.501 -6.706 1.00 96.00 214 CYS A C 1
ATOM 1784 O O . CYS A 1 214 ? 11.464 1.071 -5.590 1.00 96.00 214 CYS A O 1
ATOM 1786 N N . PHE A 1 215 ? 12.112 1.799 -7.603 1.00 92.88 215 PHE A N 1
ATOM 1787 C CA . PHE A 1 215 ? 13.540 1.702 -7.306 1.00 92.88 215 PHE A CA 1
ATOM 1788 C C . PHE A 1 215 ? 14.126 3.068 -6.963 1.00 92.88 215 PHE A C 1
ATOM 1790 O O . PHE A 1 215 ? 14.067 4.008 -7.757 1.00 92.88 215 PHE A O 1
ATOM 1797 N N . MET A 1 216 ? 14.799 3.157 -5.815 1.00 89.12 216 MET A N 1
ATOM 1798 C CA . MET A 1 216 ? 15.607 4.333 -5.471 1.00 89.12 216 MET A CA 1
ATOM 1799 C C . MET A 1 216 ? 16.918 4.388 -6.265 1.00 89.12 216 MET A C 1
ATOM 1801 O O . MET A 1 216 ? 17.469 5.465 -6.459 1.00 89.12 216 MET A O 1
ATOM 1805 N N . LYS A 1 217 ? 17.434 3.238 -6.718 1.00 86.62 217 LYS A N 1
ATOM 1806 C CA . LYS A 1 217 ? 18.598 3.151 -7.608 1.00 86.62 217 LYS A CA 1
ATOM 1807 C C . LYS A 1 217 ? 18.630 1.795 -8.312 1.00 86.62 217 LYS A C 1
ATOM 1809 O O . LYS A 1 217 ? 18.754 0.766 -7.652 1.00 86.62 217 LYS A O 1
ATOM 1814 N N . ILE A 1 218 ? 18.565 1.783 -9.642 1.00 90.12 218 ILE A N 1
ATOM 1815 C CA . ILE A 1 218 ? 18.718 0.570 -10.459 1.00 90.12 218 ILE A CA 1
ATOM 1816 C C . ILE A 1 218 ? 19.279 0.930 -11.841 1.00 90.12 218 ILE A C 1
ATOM 1818 O O . ILE A 1 218 ? 19.051 2.028 -12.338 1.00 90.12 218 ILE A O 1
ATOM 1822 N N . SER A 1 219 ? 20.035 0.022 -12.464 1.00 88.62 219 SER A N 1
ATOM 1823 C CA . SER A 1 219 ? 20.464 0.190 -13.856 1.00 88.62 219 SER A CA 1
ATOM 1824 C C . SER A 1 219 ? 19.431 -0.391 -14.821 1.00 88.62 219 SER A C 1
ATOM 1826 O O . SER A 1 219 ? 18.846 -1.441 -14.562 1.00 88.62 219 SER A O 1
ATOM 1828 N N . LEU A 1 220 ? 19.260 0.245 -15.979 1.00 85.94 220 LEU A N 1
ATOM 1829 C CA . LEU A 1 220 ? 18.290 -0.181 -16.993 1.00 85.94 220 LEU A CA 1
ATOM 1830 C C . LEU A 1 220 ? 18.478 -1.627 -17.467 1.00 85.94 220 LEU A C 1
ATOM 1832 O O . LEU A 1 220 ? 17.503 -2.353 -17.634 1.00 85.94 220 LEU A O 1
ATOM 1836 N N . GLN A 1 221 ? 19.728 -2.071 -17.629 1.00 86.50 221 GLN A N 1
ATOM 1837 C CA . GLN A 1 221 ? 20.041 -3.446 -18.038 1.00 86.50 221 GLN A CA 1
ATOM 1838 C C . GLN A 1 221 ? 19.458 -4.487 -17.074 1.00 86.50 221 GLN A C 1
ATOM 1840 O O . GLN A 1 221 ? 18.951 -5.518 -17.507 1.00 86.50 221 GLN A O 1
ATOM 1845 N N . LYS A 1 222 ? 19.478 -4.201 -15.766 1.00 89.75 222 LYS A N 1
ATOM 1846 C CA . LYS A 1 222 ? 18.905 -5.098 -14.757 1.00 89.75 222 LYS A CA 1
ATOM 1847 C C . LYS A 1 222 ? 17.385 -5.152 -14.835 1.00 89.75 222 LYS A C 1
ATOM 1849 O O . LYS A 1 222 ? 16.808 -6.179 -14.506 1.00 89.75 222 LYS A O 1
ATOM 1854 N N . ILE A 1 223 ? 16.736 -4.072 -15.263 1.00 88.88 223 ILE A N 1
ATOM 1855 C CA . ILE A 1 223 ? 15.273 -4.008 -15.353 1.00 88.88 223 ILE A CA 1
ATOM 1856 C C . ILE A 1 223 ? 14.762 -4.924 -16.444 1.00 88.88 223 ILE A C 1
ATOM 1858 O O . ILE A 1 223 ? 13.783 -5.617 -16.217 1.00 88.88 223 ILE A O 1
ATOM 1862 N N . ASP A 1 224 ? 15.433 -4.964 -17.593 1.00 85.81 224 ASP A N 1
ATOM 1863 C CA . ASP A 1 224 ? 15.059 -5.855 -18.694 1.00 85.81 224 ASP A CA 1
ATOM 1864 C C . ASP A 1 224 ? 15.076 -7.328 -18.251 1.00 85.81 224 ASP A C 1
ATOM 1866 O O . ASP A 1 224 ? 14.086 -8.047 -18.391 1.00 85.81 224 ASP A O 1
ATOM 1870 N N . GLU A 1 225 ? 16.172 -7.771 -17.628 1.00 89.44 225 GLU A N 1
ATOM 1871 C CA . GLU A 1 225 ? 16.276 -9.123 -17.066 1.00 89.44 225 GLU A CA 1
ATOM 1872 C C . GLU A 1 225 ? 15.205 -9.379 -15.996 1.00 89.44 225 GLU A C 1
ATOM 1874 O O . GLU A 1 225 ? 14.546 -10.420 -15.985 1.00 89.44 225 GLU A O 1
ATOM 1879 N N . PHE A 1 226 ? 15.002 -8.411 -15.108 1.00 91.12 226 PHE A N 1
ATOM 1880 C CA . PHE A 1 226 ? 14.082 -8.552 -13.993 1.00 91.12 226 PHE A CA 1
ATOM 1881 C C . PHE A 1 226 ? 12.615 -8.583 -14.436 1.00 91.12 226 PHE A C 1
ATOM 1883 O O . PHE A 1 226 ? 11.850 -9.415 -13.953 1.00 91.12 226 PHE A O 1
ATOM 1890 N N . ALA A 1 227 ? 12.236 -7.753 -15.410 1.00 92.12 227 ALA A N 1
ATOM 1891 C CA . ALA A 1 227 ? 10.914 -7.743 -16.024 1.00 92.12 227 ALA A CA 1
ATOM 1892 C C . ALA A 1 227 ? 10.589 -9.093 -16.672 1.00 92.12 227 ALA A C 1
ATOM 1894 O O . ALA A 1 227 ? 9.498 -9.621 -16.452 1.00 92.12 227 ALA A O 1
ATOM 1895 N N . ARG A 1 228 ? 11.546 -9.688 -17.406 1.00 89.81 228 ARG A N 1
ATOM 1896 C CA . ARG A 1 228 ? 11.399 -11.041 -17.971 1.00 89.81 228 ARG A CA 1
ATOM 1897 C C . ARG A 1 228 ? 11.092 -12.069 -16.892 1.00 89.81 228 ARG A C 1
ATOM 1899 O O . ARG A 1 228 ? 10.133 -12.822 -17.023 1.00 89.81 228 ARG A O 1
ATOM 1906 N N . ASN A 1 229 ? 11.862 -12.063 -15.809 1.00 93.25 229 ASN A N 1
ATOM 1907 C CA . ASN A 1 229 ? 11.688 -13.037 -14.737 1.00 93.25 229 ASN A CA 1
ATOM 1908 C C . ASN A 1 229 ? 10.334 -12.888 -14.021 1.00 93.25 229 ASN A C 1
ATOM 1910 O O . ASN A 1 229 ? 9.683 -13.895 -13.764 1.00 93.25 229 ASN A O 1
ATOM 1914 N N . ILE A 1 230 ? 9.872 -11.661 -13.755 1.00 94.56 230 ILE A N 1
ATOM 1915 C CA . ILE A 1 230 ? 8.571 -11.422 -13.102 1.00 94.56 230 ILE A CA 1
ATOM 1916 C C . ILE A 1 230 ? 7.405 -11.842 -14.017 1.00 94.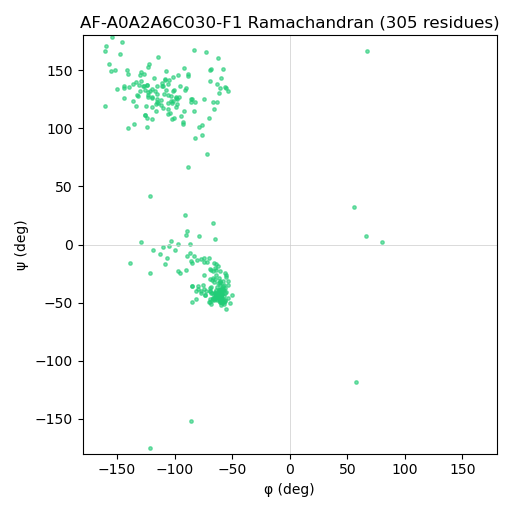56 230 ILE A C 1
ATOM 1918 O O . ILE A 1 230 ? 6.448 -12.460 -13.554 1.00 94.56 230 ILE A O 1
ATOM 1922 N N . LEU A 1 231 ? 7.473 -11.536 -15.317 1.00 90.50 231 LEU A N 1
ATOM 1923 C CA . LEU A 1 231 ? 6.379 -11.798 -16.267 1.00 90.50 231 LEU A CA 1
ATOM 1924 C C . LEU A 1 231 ? 6.302 -13.234 -16.786 1.00 90.50 231 LEU A C 1
ATOM 1926 O O . LEU A 1 231 ? 5.286 -13.611 -17.378 1.00 90.50 231 LEU A O 1
ATOM 1930 N N . ASN A 1 232 ? 7.355 -14.021 -16.571 1.00 89.75 232 ASN A N 1
ATOM 1931 C CA . ASN A 1 232 ? 7.318 -15.469 -16.759 1.00 89.75 232 ASN A CA 1
ATOM 1932 C C . ASN A 1 232 ? 6.486 -16.172 -15.666 1.00 89.75 232 ASN A C 1
ATOM 1934 O O . ASN A 1 232 ? 6.124 -17.334 -15.841 1.00 89.75 232 ASN A O 1
ATOM 1938 N N . GLY A 1 233 ? 6.179 -15.481 -14.560 1.00 87.56 233 GLY A N 1
ATOM 1939 C CA . GLY A 1 233 ? 5.310 -15.959 -13.485 1.00 87.56 233 GLY A CA 1
ATOM 1940 C C . GLY A 1 233 ? 3.816 -15.706 -13.740 1.00 87.56 233 GLY A C 1
ATOM 1941 O O . GLY A 1 233 ? 3.347 -15.639 -14.878 1.00 87.56 233 GLY A O 1
ATOM 1942 N N . LYS A 1 234 ? 3.040 -15.556 -12.657 1.00 92.19 234 LYS A N 1
ATOM 1943 C CA . LYS A 1 234 ? 1.592 -15.255 -12.726 1.00 92.19 234 LYS A CA 1
ATOM 1944 C C . LYS A 1 234 ? 1.283 -13.764 -12.844 1.00 92.19 234 LYS A C 1
ATOM 1946 O O . LYS A 1 234 ? 0.153 -13.404 -13.174 1.00 92.19 234 LYS A O 1
ATOM 1951 N N . CYS A 1 235 ? 2.265 -12.907 -12.583 1.00 95.19 235 CYS A N 1
ATOM 1952 C CA . CYS A 1 235 ? 2.137 -11.468 -12.732 1.00 95.19 235 CYS A CA 1
ATOM 1953 C C . CYS A 1 235 ? 1.883 -11.098 -14.201 1.00 95.19 235 CYS A C 1
ATOM 1955 O O . CYS A 1 235 ? 2.663 -11.421 -15.097 1.00 95.19 235 CYS A O 1
ATOM 1957 N N . VAL A 1 236 ? 0.771 -10.410 -14.456 1.00 93.44 236 VAL A N 1
ATOM 1958 C CA . VAL A 1 236 ? 0.331 -10.024 -15.808 1.00 93.44 236 VAL A CA 1
ATOM 1959 C C . VAL A 1 236 ? 0.746 -8.592 -16.144 1.00 93.44 236 VAL A C 1
ATOM 1961 O O . VAL A 1 236 ? 0.834 -8.223 -17.318 1.00 93.44 236 VAL A O 1
ATOM 1964 N N . GLN A 1 237 ? 0.980 -7.778 -15.115 1.00 94.81 237 GLN A N 1
ATOM 1965 C CA . GLN A 1 237 ? 1.156 -6.341 -15.250 1.00 94.81 237 GLN A CA 1
ATOM 1966 C C . GLN A 1 237 ? 2.193 -5.806 -14.272 1.00 94.81 237 GLN A C 1
ATOM 1968 O O . GLN A 1 237 ? 2.048 -5.980 -13.062 1.00 94.81 237 GLN A O 1
ATOM 1973 N N . ILE A 1 238 ? 3.188 -5.090 -14.790 1.00 96.00 238 ILE A N 1
ATOM 1974 C CA . ILE A 1 238 ? 4.236 -4.468 -13.978 1.00 96.00 238 ILE A CA 1
ATOM 1975 C C . ILE A 1 238 ? 4.352 -2.993 -14.329 1.00 96.00 238 ILE A C 1
ATOM 1977 O O . ILE A 1 238 ? 4.380 -2.636 -15.505 1.00 96.00 238 ILE A O 1
ATOM 1981 N N . LEU A 1 239 ? 4.473 -2.150 -13.310 1.00 96.19 239 LEU A N 1
ATOM 1982 C CA . LEU A 1 239 ? 4.918 -0.769 -13.426 1.00 96.19 239 LEU A CA 1
ATOM 1983 C C . LEU A 1 239 ? 6.290 -0.627 -12.763 1.00 96.19 239 LEU A C 1
ATOM 1985 O O . LEU A 1 239 ? 6.422 -0.864 -11.567 1.00 96.19 239 LEU A O 1
ATOM 1989 N N . PHE A 1 240 ? 7.304 -0.214 -13.519 1.00 96.19 240 PHE A N 1
ATOM 1990 C CA . PHE A 1 240 ? 8.584 0.205 -12.954 1.00 96.19 240 PHE A CA 1
ATOM 1991 C C . PHE A 1 240 ? 8.568 1.708 -12.712 1.00 96.19 240 PHE A C 1
ATOM 1993 O O . PHE A 1 240 ? 8.508 2.493 -13.656 1.00 96.19 240 PHE A O 1
ATOM 2000 N N . ASN A 1 241 ? 8.648 2.106 -11.449 1.00 95.38 241 ASN A N 1
ATOM 2001 C CA . ASN A 1 241 ? 8.773 3.497 -11.054 1.00 95.38 241 ASN A CA 1
ATOM 2002 C C . ASN A 1 241 ? 10.243 3.784 -10.711 1.00 95.38 241 ASN A C 1
ATOM 2004 O O . ASN A 1 241 ? 10.796 3.297 -9.727 1.00 95.38 241 ASN A O 1
ATOM 2008 N N . MET A 1 242 ? 10.898 4.552 -11.571 1.00 92.00 242 MET A N 1
ATOM 2009 C CA . MET A 1 242 ? 12.310 4.907 -11.485 1.00 92.00 242 MET A CA 1
ATOM 2010 C C . MET A 1 242 ? 12.495 6.416 -11.411 1.00 92.00 242 MET A C 1
ATOM 2012 O O . MET A 1 242 ? 13.407 6.971 -12.023 1.00 92.00 242 MET A O 1
ATOM 2016 N N . LEU A 1 243 ? 11.662 7.107 -10.635 1.00 85.81 243 LEU A N 1
ATOM 2017 C CA . LEU A 1 243 ? 11.772 8.555 -10.411 1.00 85.81 243 LEU A CA 1
ATOM 2018 C C . LEU A 1 243 ? 13.039 8.970 -9.626 1.00 85.81 243 LEU A C 1
ATOM 2020 O O . LEU A 1 243 ? 13.127 10.061 -9.075 1.00 85.81 243 LEU A O 1
ATOM 2024 N N . SER A 1 244 ? 14.045 8.110 -9.570 1.00 86.62 244 SER A N 1
ATOM 2025 C CA . SER A 1 244 ? 15.400 8.365 -9.084 1.00 86.62 244 SER A CA 1
ATOM 2026 C C . SER A 1 244 ? 16.451 8.307 -10.202 1.00 86.62 244 SER A C 1
ATOM 2028 O O . SER A 1 244 ? 17.617 8.617 -9.971 1.00 86.62 244 SER A O 1
ATOM 2030 N N . THR A 1 245 ? 16.059 7.878 -11.406 1.00 89.62 245 THR A N 1
ATOM 2031 C CA . THR A 1 245 ? 16.959 7.548 -12.514 1.00 89.62 245 THR A CA 1
ATOM 2032 C C . THR A 1 245 ? 16.596 8.365 -13.749 1.00 89.62 245 THR A C 1
ATOM 2034 O O . THR A 1 245 ? 15.422 8.515 -14.092 1.00 89.62 245 THR A O 1
ATOM 2037 N N . PHE A 1 246 ? 17.624 8.879 -14.424 1.00 92.62 246 PHE A N 1
ATOM 2038 C CA . PHE A 1 246 ? 17.491 9.527 -15.724 1.00 92.62 246 PHE A CA 1
ATOM 2039 C C . PHE A 1 246 ? 17.649 8.509 -16.839 1.00 92.62 246 PHE A C 1
ATOM 2041 O O . PHE A 1 246 ? 18.587 7.712 -16.816 1.00 92.62 246 PHE A O 1
ATOM 2048 N N . ILE A 1 247 ? 16.758 8.571 -17.821 1.00 94.19 247 ILE A N 1
ATOM 2049 C CA . ILE A 1 247 ? 16.833 7.747 -19.024 1.00 94.19 247 ILE A CA 1
ATOM 2050 C C . ILE A 1 247 ? 16.765 8.627 -20.272 1.00 94.19 247 ILE A C 1
ATOM 2052 O O . ILE A 1 247 ? 16.099 9.671 -20.301 1.00 94.19 247 ILE A O 1
ATOM 2056 N N . THR A 1 248 ? 17.465 8.199 -21.317 1.00 95.00 248 THR A N 1
ATOM 2057 C CA . THR A 1 248 ? 17.401 8.837 -22.634 1.00 95.00 248 THR A CA 1
ATOM 2058 C C . THR A 1 248 ? 16.200 8.322 -23.437 1.00 95.00 248 THR A C 1
ATOM 2060 O O . THR A 1 248 ? 15.589 7.305 -23.097 1.00 95.00 248 THR A O 1
ATOM 2063 N N . LEU A 1 249 ? 15.858 8.996 -24.541 1.00 94.81 249 LEU A N 1
ATOM 2064 C CA . LEU A 1 249 ? 14.873 8.460 -25.493 1.00 94.81 249 LEU A CA 1
ATOM 2065 C C . LEU A 1 249 ? 15.343 7.149 -26.127 1.00 94.81 249 LEU A C 1
ATOM 2067 O O . LEU A 1 249 ? 14.524 6.280 -26.410 1.00 94.81 249 LEU A O 1
ATOM 2071 N N . GLU A 1 250 ? 16.652 6.996 -26.338 1.00 94.81 250 GLU A N 1
ATOM 2072 C CA . GLU A 1 250 ? 17.233 5.770 -26.883 1.00 94.81 250 GLU A CA 1
ATOM 2073 C C . GLU A 1 250 ? 17.027 4.592 -25.922 1.00 94.81 250 GLU A C 1
ATOM 2075 O O . GLU A 1 250 ? 16.616 3.510 -26.339 1.00 94.81 250 GLU A O 1
ATOM 2080 N N . ASP A 1 251 ? 17.237 4.819 -24.626 1.00 93.06 251 ASP A N 1
ATOM 2081 C CA . ASP A 1 251 ? 16.968 3.835 -23.578 1.00 93.06 251 ASP A CA 1
ATOM 2082 C C . ASP A 1 251 ? 15.491 3.437 -23.532 1.00 93.06 251 ASP A C 1
ATOM 2084 O O . ASP A 1 251 ? 15.159 2.249 -23.523 1.00 93.06 251 ASP A O 1
ATOM 2088 N N . ALA A 1 252 ? 14.596 4.429 -23.544 1.00 92.88 252 ALA A N 1
ATOM 2089 C CA . ALA A 1 252 ? 13.158 4.193 -23.566 1.00 92.88 252 ALA A CA 1
ATOM 2090 C C . ALA A 1 252 ? 12.739 3.399 -24.814 1.00 92.88 252 ALA A C 1
ATOM 2092 O O . ALA A 1 252 ? 11.946 2.464 -24.706 1.00 92.88 252 ALA A O 1
ATOM 2093 N N . ALA A 1 253 ? 13.307 3.715 -25.982 1.00 92.12 253 ALA A N 1
ATOM 2094 C CA . ALA A 1 253 ? 13.059 2.994 -27.225 1.00 92.12 253 ALA A CA 1
ATOM 2095 C C . ALA A 1 253 ? 13.551 1.539 -27.163 1.00 92.12 253 ALA A C 1
ATOM 2097 O O . ALA A 1 253 ? 12.821 0.639 -27.578 1.00 92.12 253 ALA A O 1
ATOM 2098 N N . LYS A 1 254 ? 14.744 1.282 -26.606 1.00 90.94 254 LYS A N 1
ATOM 2099 C CA . LYS A 1 254 ? 15.273 -0.081 -26.406 1.00 90.94 254 LYS A CA 1
ATOM 2100 C C . LYS A 1 254 ? 14.360 -0.908 -25.500 1.00 90.94 254 LYS A C 1
ATOM 2102 O O . LYS A 1 254 ? 13.983 -2.021 -25.863 1.00 90.94 254 LYS A O 1
ATOM 2107 N N . LEU A 1 255 ? 13.950 -0.345 -24.362 1.00 89.25 255 LEU A N 1
ATOM 2108 C CA . LEU A 1 255 ? 13.019 -1.000 -23.437 1.00 89.25 255 LEU A CA 1
ATOM 2109 C C . LEU A 1 255 ? 11.667 -1.267 -24.102 1.00 89.25 255 LEU A C 1
ATOM 2111 O O . LEU A 1 255 ? 11.153 -2.375 -24.011 1.00 89.25 255 LEU A O 1
ATOM 2115 N N . LEU A 1 256 ? 11.122 -0.295 -24.837 1.00 89.81 256 LEU A N 1
ATOM 2116 C CA . LEU A 1 256 ? 9.877 -0.449 -25.590 1.00 89.81 256 LEU A CA 1
ATOM 2117 C C . LEU A 1 256 ? 9.949 -1.568 -26.630 1.00 89.81 256 LEU A C 1
ATOM 2119 O O . LEU A 1 256 ? 9.036 -2.387 -26.706 1.00 89.81 256 LEU A O 1
ATOM 2123 N N . GLN A 1 257 ? 11.027 -1.629 -27.415 1.00 89.31 257 GLN A N 1
ATOM 2124 C CA . GLN A 1 257 ? 11.228 -2.692 -28.402 1.00 89.31 257 GLN A CA 1
ATOM 2125 C C . GLN A 1 257 ? 11.271 -4.072 -27.742 1.00 89.31 257 GLN A C 1
ATOM 2127 O O . GLN A 1 257 ? 10.727 -5.033 -28.287 1.00 89.31 257 GLN A O 1
ATOM 2132 N N . HIS A 1 258 ? 11.897 -4.171 -26.570 1.00 86.12 258 HIS A N 1
ATOM 2133 C CA . HIS A 1 258 ? 11.937 -5.406 -25.796 1.00 86.12 258 HIS A CA 1
ATOM 2134 C C . HIS A 1 258 ? 10.554 -5.765 -25.241 1.00 86.12 258 HIS A C 1
ATOM 2136 O O . HIS A 1 258 ? 10.073 -6.873 -25.469 1.00 86.12 258 HIS A O 1
ATOM 2142 N N . PHE A 1 259 ? 9.883 -4.823 -24.577 1.00 86.88 259 PHE A N 1
ATOM 2143 C CA . PHE A 1 259 ? 8.569 -5.021 -23.963 1.00 86.88 259 PHE A CA 1
ATOM 2144 C C . PHE A 1 259 ? 7.498 -5.390 -24.987 1.00 86.88 259 PHE A C 1
ATOM 2146 O O . PHE A 1 259 ? 6.697 -6.289 -24.741 1.00 86.88 259 PHE A O 1
ATOM 2153 N N . HIS A 1 260 ? 7.534 -4.770 -26.167 1.00 86.00 260 HIS A N 1
ATOM 2154 C CA . HIS A 1 260 ? 6.610 -5.068 -27.254 1.00 86.00 260 HIS A CA 1
ATOM 2155 C C . HIS A 1 260 ? 6.657 -6.540 -27.687 1.00 86.00 260 HIS A C 1
ATOM 2157 O O . HIS A 1 260 ? 5.618 -7.121 -27.983 1.00 86.00 260 HIS A O 1
ATOM 2163 N N . ARG A 1 261 ? 7.837 -7.173 -27.661 1.00 86.00 261 ARG A N 1
ATOM 2164 C CA . ARG A 1 261 ? 8.008 -8.592 -28.020 1.00 86.00 261 ARG A CA 1
ATOM 2165 C C . ARG A 1 261 ? 7.501 -9.562 -26.954 1.00 86.00 261 ARG A C 1
ATOM 2167 O O . ARG A 1 261 ? 7.377 -10.745 -27.240 1.00 86.00 261 ARG A O 1
ATOM 2174 N N . MET A 1 262 ? 7.259 -9.093 -25.730 1.00 82.62 262 MET A N 1
ATOM 2175 C CA . MET A 1 262 ? 6.841 -9.955 -24.623 1.00 82.62 262 MET A CA 1
ATOM 2176 C C . MET A 1 262 ? 5.331 -10.208 -24.593 1.00 82.62 262 MET A C 1
ATOM 2178 O O . MET A 1 262 ? 4.910 -11.113 -23.884 1.00 82.62 262 MET A O 1
ATOM 2182 N N . GLU A 1 263 ? 4.521 -9.415 -25.307 1.00 81.00 263 GLU A N 1
ATOM 2183 C CA . GLU A 1 263 ? 3.046 -9.471 -25.253 1.00 81.00 263 GLU A CA 1
ATOM 2184 C C . GLU A 1 263 ? 2.480 -9.301 -23.822 1.00 81.00 263 GLU A C 1
ATOM 2186 O O . GLU A 1 263 ? 1.452 -9.869 -23.447 1.00 81.00 263 GLU A O 1
ATOM 2191 N N . LYS A 1 264 ? 3.165 -8.512 -22.980 1.00 85.69 264 LYS A N 1
ATOM 2192 C CA . LYS A 1 264 ? 2.799 -8.265 -21.574 1.00 85.69 264 LYS A CA 1
ATOM 2193 C C . LYS A 1 264 ? 2.597 -6.778 -21.291 1.00 85.69 264 LYS A C 1
ATOM 2195 O O . LYS A 1 264 ? 3.182 -5.905 -21.934 1.00 85.69 264 LYS A O 1
ATOM 2200 N N . LYS A 1 265 ? 1.797 -6.479 -20.262 1.00 92.25 265 LYS A N 1
ATOM 2201 C CA . LYS A 1 265 ? 1.488 -5.104 -19.848 1.00 92.25 265 LYS A CA 1
ATOM 2202 C C . LYS A 1 265 ? 2.599 -4.547 -18.963 1.00 92.25 265 LYS A C 1
ATOM 2204 O O . LYS A 1 265 ? 2.572 -4.703 -17.744 1.00 92.25 265 LYS A O 1
ATOM 2209 N N . ILE A 1 266 ? 3.569 -3.890 -19.584 1.00 93.69 266 ILE A N 1
ATOM 2210 C CA . ILE A 1 266 ? 4.664 -3.226 -18.875 1.00 93.69 266 ILE A CA 1
ATOM 2211 C C . ILE A 1 266 ? 4.456 -1.722 -18.948 1.00 93.69 266 ILE A C 1
ATOM 2213 O O . ILE A 1 266 ? 4.184 -1.171 -20.010 1.00 93.69 266 ILE A O 1
ATOM 2217 N N . SER A 1 267 ? 4.597 -1.059 -17.817 1.00 95.00 267 SER A N 1
ATOM 2218 C CA . SER A 1 267 ? 4.647 0.390 -17.745 1.00 95.00 267 SER A CA 1
ATOM 2219 C C . SER A 1 267 ? 5.944 0.810 -17.068 1.00 95.00 267 SER A C 1
ATOM 2221 O O . SER A 1 267 ? 6.518 0.070 -16.267 1.00 95.00 267 SER A O 1
ATOM 2223 N N . LEU A 1 268 ? 6.419 2.000 -17.401 1.00 95.31 268 LEU A N 1
ATOM 2224 C CA . LEU A 1 268 ? 7.663 2.546 -16.892 1.00 95.31 268 LEU A CA 1
ATOM 2225 C C . LEU A 1 268 ? 7.523 4.050 -16.693 1.00 95.31 268 LEU A C 1
ATOM 2227 O O . LEU A 1 268 ? 6.990 4.747 -17.551 1.00 95.31 268 LEU A O 1
ATOM 2231 N N . GLU A 1 269 ? 8.017 4.548 -15.570 1.00 96.00 269 GLU A N 1
ATOM 2232 C CA . GLU A 1 269 ? 8.091 5.972 -15.260 1.00 96.00 269 GLU A CA 1
ATOM 2233 C C . GLU A 1 269 ? 9.508 6.318 -14.803 1.00 96.00 269 GLU A C 1
ATOM 2235 O O . GLU A 1 269 ? 10.081 5.611 -13.978 1.00 96.00 269 GLU A O 1
ATOM 2240 N N . ALA A 1 270 ? 10.089 7.383 -15.348 1.00 95.56 270 ALA A N 1
ATOM 2241 C CA . ALA A 1 270 ? 11.444 7.829 -15.026 1.00 95.56 270 ALA A CA 1
ATOM 2242 C C . ALA A 1 270 ? 11.608 9.333 -15.282 1.00 95.56 270 ALA A C 1
ATOM 2244 O O . ALA A 1 270 ? 10.685 9.992 -15.767 1.00 95.56 270 ALA A O 1
ATOM 2245 N N . TRP A 1 271 ? 12.791 9.877 -14.994 1.00 95.06 271 TRP A N 1
ATOM 2246 C CA . TRP A 1 271 ? 13.152 11.234 -15.408 1.00 95.06 271 TRP A CA 1
ATOM 2247 C C . TRP A 1 271 ? 13.867 11.242 -16.760 1.00 95.06 271 TRP A C 1
ATOM 2249 O O . TRP A 1 271 ? 14.554 10.289 -17.127 1.00 95.06 271 TRP A O 1
ATOM 2259 N N . THR A 1 272 ? 13.732 12.335 -17.505 1.00 95.38 272 THR A N 1
ATOM 2260 C CA . THR A 1 272 ? 14.429 12.555 -18.773 1.00 95.38 272 THR A CA 1
ATOM 2261 C C . THR A 1 272 ? 14.737 14.037 -18.996 1.00 95.38 272 THR A C 1
ATOM 2263 O O . THR A 1 272 ? 14.165 14.915 -18.348 1.00 95.38 272 THR A O 1
ATOM 2266 N N . LEU A 1 273 ? 15.650 14.302 -19.931 1.00 94.31 273 LEU A N 1
ATOM 2267 C CA . LEU A 1 273 ? 15.982 15.641 -20.434 1.00 94.31 273 LEU A CA 1
ATOM 2268 C C . LEU A 1 273 ? 15.407 15.903 -21.837 1.00 94.31 273 LEU A C 1
ATOM 2270 O O . LEU A 1 273 ? 15.608 16.979 -22.389 1.00 94.31 273 LEU A O 1
ATOM 2274 N N . ALA A 1 274 ? 14.718 14.923 -22.427 1.00 95.38 274 ALA A N 1
ATOM 2275 C CA . ALA A 1 274 ? 14.106 15.047 -23.747 1.00 95.38 274 ALA A CA 1
ATOM 2276 C C . ALA A 1 274 ? 13.020 16.133 -23.790 1.00 95.38 274 ALA A C 1
ATOM 2278 O O . ALA A 1 274 ? 12.483 16.511 -22.756 1.00 95.38 274 ALA A O 1
ATOM 2279 N N . GLU A 1 275 ? 12.664 16.635 -24.971 1.00 95.44 275 GLU A N 1
ATOM 2280 C CA . GLU A 1 275 ? 11.555 17.590 -25.089 1.00 95.44 275 GLU A CA 1
ATOM 2281 C C . GLU A 1 275 ? 10.185 16.949 -24.812 1.00 95.44 275 GLU A C 1
ATOM 2283 O O . GLU A 1 275 ? 10.019 15.749 -25.063 1.00 95.44 275 GLU A O 1
ATOM 2288 N N . PRO A 1 276 ? 9.205 17.719 -24.290 1.00 96.31 276 PRO A N 1
ATOM 2289 C CA . PRO A 1 276 ? 7.860 17.223 -24.058 1.00 96.31 276 PRO A CA 1
ATOM 2290 C C . PRO A 1 276 ? 7.265 16.647 -25.336 1.00 96.31 276 PRO A C 1
ATOM 2292 O O . PRO A 1 276 ? 7.356 17.232 -26.416 1.00 96.31 276 PRO A O 1
ATOM 2295 N N . MET A 1 277 ? 6.642 15.486 -25.209 1.00 96.75 277 MET A N 1
ATOM 2296 C CA . MET A 1 277 ? 6.018 14.794 -26.326 1.00 96.75 277 MET A CA 1
ATOM 2297 C C . MET A 1 277 ? 4.947 13.848 -25.817 1.00 96.75 277 MET A C 1
ATOM 2299 O O . MET A 1 277 ? 5.008 13.366 -24.694 1.00 96.75 277 MET A O 1
ATOM 2303 N N . ASN A 1 278 ? 3.983 13.550 -26.671 1.00 97.19 278 ASN A N 1
ATOM 2304 C CA . ASN A 1 278 ? 2.944 12.576 -26.392 1.00 97.19 278 ASN A CA 1
ATOM 2305 C C . ASN A 1 278 ? 2.707 11.795 -27.682 1.00 97.19 278 ASN A C 1
ATOM 2307 O O . ASN A 1 278 ? 2.085 12.297 -28.619 1.00 97.19 278 ASN A O 1
ATOM 2311 N N . VAL A 1 279 ? 3.286 10.601 -27.752 1.00 96.44 279 VAL A N 1
ATOM 2312 C CA . VAL A 1 279 ? 3.297 9.761 -28.951 1.00 96.44 279 VAL A CA 1
ATOM 2313 C C . VAL A 1 279 ? 2.827 8.353 -28.615 1.00 96.44 279 VAL A C 1
ATOM 2315 O O . VAL A 1 279 ? 3.053 7.838 -27.521 1.00 96.44 279 VAL A O 1
ATOM 2318 N N . GLN A 1 280 ? 2.176 7.704 -29.573 1.00 95.75 280 GLN A N 1
ATOM 2319 C CA . GLN A 1 280 ? 1.775 6.308 -29.456 1.00 95.75 280 GLN A CA 1
ATOM 2320 C C . GLN A 1 280 ? 2.682 5.442 -30.332 1.00 95.75 280 GLN A C 1
ATOM 2322 O O . GLN A 1 280 ? 2.850 5.716 -31.518 1.00 95.75 280 GLN A O 1
ATOM 2327 N N . ILE A 1 281 ? 3.244 4.383 -29.751 1.00 91.44 281 ILE A N 1
ATOM 2328 C CA . ILE A 1 281 ? 4.102 3.409 -30.430 1.00 91.44 281 ILE A CA 1
ATOM 2329 C C . ILE A 1 281 ? 3.485 2.026 -30.214 1.00 91.44 281 ILE A C 1
ATOM 2331 O O . ILE A 1 281 ? 3.595 1.431 -29.140 1.00 91.44 281 ILE A O 1
ATOM 2335 N N . GLY A 1 282 ? 2.784 1.523 -31.233 1.00 91.44 282 GLY A N 1
ATOM 2336 C CA . GLY A 1 282 ? 2.039 0.267 -31.136 1.00 91.44 282 GLY A CA 1
ATOM 2337 C C . GLY A 1 282 ? 1.001 0.303 -30.007 1.00 91.44 282 GLY A C 1
ATOM 2338 O O . GLY A 1 282 ? 0.079 1.120 -30.029 1.00 91.44 282 GLY A O 1
ATOM 2339 N N . GLN A 1 283 ? 1.166 -0.587 -29.021 1.00 93.81 283 GLN A N 1
ATOM 2340 C CA . GLN A 1 283 ? 0.296 -0.723 -27.842 1.00 93.81 283 GLN A CA 1
ATOM 2341 C C . GLN A 1 283 ? 0.729 0.130 -26.640 1.00 93.81 283 GLN A C 1
ATOM 2343 O O . GLN A 1 283 ? 0.163 -0.012 -25.554 1.00 93.81 283 GLN A O 1
ATOM 2348 N N . TYR A 1 284 ? 1.716 1.008 -26.811 1.00 95.00 284 TYR A N 1
ATOM 2349 C CA . TYR A 1 284 ? 2.230 1.856 -25.743 1.00 95.00 284 TYR A CA 1
ATOM 2350 C C . TYR A 1 284 ? 2.024 3.330 -26.065 1.00 95.00 284 TYR A C 1
ATOM 2352 O O . TYR A 1 284 ? 2.173 3.769 -27.205 1.00 95.00 284 TYR A O 1
ATOM 2360 N N . LYS A 1 285 ? 1.720 4.101 -25.028 1.00 95.50 285 LYS A N 1
ATOM 2361 C CA . LYS A 1 285 ? 1.740 5.557 -25.029 1.00 95.50 285 LYS A CA 1
ATOM 2362 C C . LYS A 1 285 ? 3.012 6.021 -24.327 1.00 95.50 285 LYS A C 1
ATOM 2364 O O . LYS A 1 285 ? 3.234 5.664 -23.172 1.00 95.50 285 LYS A O 1
ATOM 2369 N N . LEU A 1 286 ? 3.826 6.793 -25.034 1.00 96.38 286 LEU A N 1
ATOM 2370 C CA . LEU A 1 286 ? 4.974 7.509 -24.500 1.00 96.38 286 LEU A CA 1
ATOM 2371 C C . LEU A 1 286 ? 4.551 8.960 -24.257 1.00 96.38 286 LEU A C 1
ATOM 2373 O O . LEU A 1 286 ? 4.188 9.667 -25.194 1.00 96.38 286 LEU A O 1
ATOM 2377 N N . ASP A 1 287 ? 4.604 9.389 -23.006 1.00 97.19 287 ASP A N 1
ATOM 2378 C CA . ASP A 1 287 ? 4.260 10.736 -22.563 1.00 97.19 287 ASP A CA 1
ATOM 2379 C C . ASP A 1 287 ? 5.456 11.340 -21.826 1.00 97.19 287 ASP A C 1
ATOM 2381 O O . ASP A 1 287 ? 6.007 10.721 -20.916 1.00 97.19 287 ASP A O 1
ATOM 2385 N N . ILE A 1 288 ? 5.885 12.526 -22.241 1.00 96.94 288 ILE A N 1
ATOM 2386 C CA . ILE A 1 288 ? 6.939 13.307 -21.601 1.00 96.94 288 ILE A CA 1
ATOM 2387 C C . ILE A 1 288 ? 6.312 14.619 -21.166 1.00 96.94 288 ILE A C 1
ATOM 2389 O O . ILE A 1 288 ? 5.995 15.470 -21.998 1.00 96.94 288 ILE A O 1
ATOM 2393 N N . ALA A 1 289 ? 6.128 14.757 -1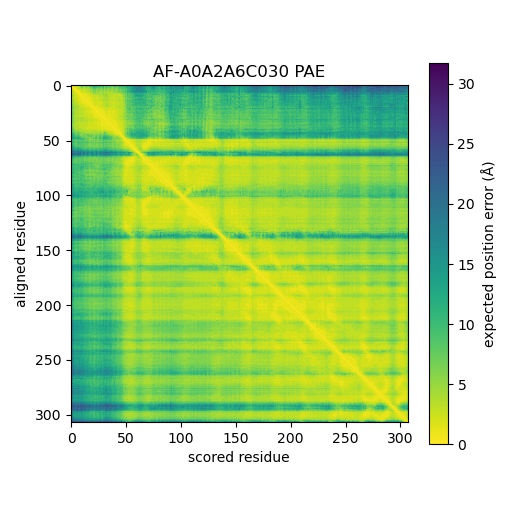9.859 1.00 95.31 289 ALA A N 1
ATOM 2394 C CA . ALA A 1 289 ? 5.475 15.902 -19.251 1.00 95.31 289 ALA A CA 1
ATOM 2395 C C . ALA A 1 289 ? 6.486 16.760 -18.486 1.00 95.31 289 ALA A C 1
ATOM 2397 O O . ALA A 1 289 ? 7.313 16.246 -17.724 1.00 95.31 289 ALA A O 1
ATOM 2398 N N . ASP A 1 290 ? 6.385 18.080 -18.657 1.00 92.19 290 ASP A N 1
ATOM 2399 C CA . ASP A 1 290 ? 7.095 19.038 -17.813 1.00 92.19 290 ASP A CA 1
ATOM 2400 C C . ASP A 1 290 ? 6.549 18.960 -16.389 1.00 92.19 290 ASP A C 1
ATOM 2402 O O . ASP A 1 290 ? 5.385 19.275 -16.117 1.00 92.19 290 ASP A O 1
ATOM 2406 N N . MET A 1 291 ? 7.409 18.557 -15.457 1.00 87.31 291 MET A N 1
ATOM 2407 C CA . MET A 1 291 ? 7.060 18.521 -14.048 1.00 87.31 291 MET A CA 1
ATOM 2408 C C . MET A 1 291 ? 7.531 19.805 -13.384 1.00 87.31 291 MET A C 1
ATOM 2410 O O . MET A 1 291 ? 8.653 20.268 -13.571 1.00 87.31 291 MET A O 1
ATOM 2414 N N . ARG A 1 292 ? 6.674 20.383 -12.537 1.00 79.31 292 ARG A N 1
ATOM 2415 C CA . ARG A 1 292 ? 7.055 21.557 -11.733 1.00 79.31 292 ARG A CA 1
ATOM 2416 C C . ARG A 1 292 ? 8.160 21.232 -10.721 1.00 79.31 292 ARG A C 1
ATOM 2418 O O . ARG A 1 292 ? 8.821 22.143 -10.233 1.00 79.31 292 ARG A O 1
ATOM 2425 N N . PHE A 1 293 ? 8.340 19.953 -10.387 1.00 72.88 293 PHE A N 1
ATOM 2426 C CA . PHE A 1 293 ? 9.334 19.487 -9.433 1.00 72.88 293 PHE A CA 1
ATOM 2427 C C . PHE A 1 293 ? 9.821 18.068 -9.785 1.00 72.88 293 PHE A C 1
ATOM 2429 O O . PHE A 1 293 ? 8.970 17.205 -10.017 1.00 72.88 293 PHE A O 1
ATOM 2436 N N . PRO A 1 294 ? 11.143 17.801 -9.768 1.00 75.38 294 PRO A N 1
ATOM 2437 C CA . PRO A 1 294 ? 12.229 18.759 -9.547 1.00 75.38 294 PRO A CA 1
ATOM 2438 C C . PRO A 1 294 ? 12.374 19.729 -10.735 1.00 75.38 294 PRO A C 1
ATOM 2440 O O . PRO A 1 294 ? 12.217 19.332 -11.885 1.00 75.38 294 PRO A O 1
ATOM 2443 N N . ALA A 1 295 ? 12.647 21.011 -10.468 1.00 80.06 295 ALA A N 1
ATOM 2444 C CA . ALA A 1 295 ? 12.666 22.054 -11.502 1.00 80.06 295 ALA A CA 1
ATOM 2445 C C . ALA A 1 295 ? 13.642 21.714 -12.643 1.00 80.06 295 ALA A C 1
ATOM 2447 O O . ALA A 1 295 ? 14.759 21.272 -12.384 1.00 80.06 295 ALA A O 1
ATOM 2448 N N . GLY A 1 296 ? 13.205 21.911 -13.890 1.00 80.69 296 GLY A N 1
ATOM 2449 C CA . GLY A 1 296 ? 13.995 21.607 -15.089 1.00 80.69 296 GLY A CA 1
ATOM 2450 C C . GLY A 1 296 ? 14.015 20.130 -15.499 1.00 80.69 296 GLY A C 1
ATOM 2451 O O . GLY A 1 296 ? 14.675 19.794 -16.478 1.00 80.69 296 GLY A O 1
ATOM 2452 N N . HIS A 1 297 ? 13.294 19.254 -14.794 1.00 86.94 297 HIS A N 1
ATOM 2453 C CA . HIS A 1 297 ? 13.217 17.834 -15.125 1.00 86.94 297 HIS A CA 1
ATOM 2454 C C . HIS A 1 297 ? 11.848 17.470 -15.695 1.00 86.94 297 HIS A C 1
ATOM 2456 O O . HIS A 1 297 ? 10.808 17.955 -15.245 1.00 86.94 297 HIS A O 1
ATOM 2462 N N . LYS A 1 298 ? 11.859 16.574 -16.681 1.00 93.94 298 LYS A N 1
ATOM 2463 C CA . LYS A 1 298 ? 10.658 16.076 -17.349 1.00 93.94 298 LYS A CA 1
ATOM 2464 C C . LYS A 1 298 ? 10.447 14.621 -16.978 1.00 93.94 298 LYS A C 1
ATOM 2466 O O . LYS A 1 298 ? 11.402 13.843 -16.949 1.00 93.94 298 LYS A O 1
ATOM 2471 N N . GLN A 1 299 ? 9.211 14.249 -16.674 1.00 95.75 299 GLN A N 1
ATOM 2472 C CA . GLN A 1 299 ? 8.874 12.855 -16.414 1.00 95.75 299 GLN A CA 1
ATOM 2473 C C . GLN A 1 299 ? 8.579 12.176 -17.745 1.00 95.75 299 GLN A C 1
ATOM 2475 O O . GLN A 1 299 ? 7.716 12.637 -18.485 1.00 95.75 299 GLN A O 1
ATOM 2480 N N . ILE A 1 300 ? 9.268 11.074 -18.023 1.00 96.19 300 ILE A N 1
ATOM 2481 C CA . ILE A 1 300 ? 8.948 10.166 -19.122 1.00 96.19 300 ILE A CA 1
ATOM 2482 C C . ILE A 1 300 ? 8.102 9.017 -18.578 1.00 96.19 300 ILE A C 1
ATOM 2484 O O . ILE A 1 300 ? 8.468 8.360 -17.603 1.00 96.19 300 ILE A O 1
ATOM 2488 N N . SER A 1 301 ? 6.954 8.785 -19.202 1.00 96.38 301 SER A N 1
ATOM 2489 C CA . SER A 1 301 ? 6.008 7.727 -18.874 1.00 96.38 301 SER A CA 1
ATOM 2490 C C . SER A 1 301 ? 5.746 6.889 -20.117 1.00 96.38 301 SER A C 1
ATOM 2492 O O . SER A 1 301 ? 5.264 7.384 -21.130 1.00 96.38 301 SER A O 1
ATOM 2494 N N . VAL A 1 302 ? 6.064 5.604 -20.039 1.00 94.81 302 VAL A N 1
ATOM 2495 C CA . VAL A 1 302 ? 5.701 4.599 -21.031 1.00 94.81 302 VAL A CA 1
ATOM 2496 C C . VAL A 1 302 ? 4.590 3.757 -20.428 1.00 94.81 302 VAL A C 1
ATOM 2498 O O . VAL A 1 302 ? 4.821 3.038 -19.461 1.00 94.81 302 VAL A O 1
ATOM 2501 N N . LYS A 1 303 ? 3.377 3.842 -20.973 1.00 94.75 303 LYS A N 1
ATOM 2502 C CA . LYS A 1 303 ? 2.205 3.122 -20.457 1.00 94.75 303 LYS A CA 1
ATOM 2503 C C . LYS A 1 303 ? 1.590 2.251 -21.531 1.00 94.75 303 LYS A C 1
ATOM 2505 O O . LYS A 1 303 ? 1.320 2.717 -22.634 1.00 94.75 303 LYS A O 1
ATOM 2510 N N . HIS A 1 304 ? 1.335 0.992 -21.202 1.00 93.50 304 HIS A N 1
ATOM 2511 C CA . HIS A 1 304 ? 0.534 0.126 -22.059 1.00 93.50 304 HIS A CA 1
ATOM 2512 C C . HIS A 1 304 ? -0.899 0.691 -22.180 1.00 93.50 304 HIS A C 1
ATOM 2514 O O . HIS A 1 304 ? -1.471 1.124 -21.187 1.00 93.50 304 HIS A O 1
ATOM 2520 N N . LEU A 1 305 ? -1.511 0.690 -23.368 1.00 89.69 305 LEU A N 1
ATOM 2521 C CA . LEU A 1 305 ? -2.822 1.333 -23.605 1.00 89.69 305 LEU A CA 1
ATOM 2522 C C . LEU A 1 305 ? -3.993 0.663 -22.869 1.00 89.69 305 LEU A C 1
ATOM 2524 O O . LEU A 1 305 ? -5.022 1.285 -22.636 1.00 89.69 305 LEU A O 1
ATOM 2528 N N . LEU A 1 306 ? -3.840 -0.614 -22.520 1.00 80.88 306 LEU A N 1
ATOM 2529 C CA . LEU A 1 306 ? -4.817 -1.400 -21.750 1.00 80.88 306 LEU A CA 1
ATOM 2530 C C . LEU A 1 306 ? -4.581 -1.350 -20.227 1.00 80.88 306 LEU A C 1
ATOM 2532 O O . LEU A 1 306 ? -4.890 -2.335 -19.541 1.00 80.88 306 LEU A O 1
ATOM 2536 N N . TYR A 1 307 ? -3.936 -0.287 -19.744 1.00 62.94 307 TYR A N 1
ATOM 2537 C CA . TYR A 1 307 ? -3.666 -0.028 -18.328 1.00 62.94 307 TYR A CA 1
ATOM 2538 C C . TYR A 1 307 ? -4.768 0.840 -17.715 1.00 62.94 307 TYR A C 1
ATOM 2540 O O . TYR A 1 307 ? -5.254 1.754 -18.417 1.00 62.94 307 TYR A O 1
#

Radius of gyration: 23.59 Å; Cα contacts (8 Å, |Δi|>4): 558; chains: 1; bounding box: 67×38×60 Å

Nearest PDB structures (foldseek):
  3ab2-assembly4_P  TM=7.459E-01  e=1.459E-01  Corynebacterium glutamicum
  4kxf-assembly11_D  TM=3.560E-01  e=1.836E-02  Mus musculus
  2i5b-assembly1_B  TM=4.227E-01  e=5.025E-02  Bacillus subtilis
  4kxf-assembly5_H  TM=3.534E-01  e=2.082E-01  Mus musculus
  3qld-assembly1_A  TM=3.206E-01  e=1.654E+00  Alicyclobacillus acidocaldarius LAA1

pLDDT: mean 89.17, std 6.99, range [53.66, 97.56]

Solvent-accessible surface area (backbone atoms only — not comparable to full-atom values): 16672 Å² total; per-residue (Å²): 136,86,80,64,72,88,76,51,54,70,67,59,45,38,61,52,52,60,75,49,58,63,78,55,45,62,52,47,33,72,73,39,74,66,43,26,54,52,42,54,52,32,52,71,74,62,53,80,38,58,34,44,33,40,35,54,39,61,56,94,84,56,56,100,58,34,35,31,45,35,42,28,35,86,45,66,65,43,43,56,54,47,50,55,55,49,53,66,49,54,78,77,44,82,66,77,45,76,52,75,60,96,45,37,47,34,44,28,23,39,68,68,49,48,52,53,52,48,59,77,35,40,75,59,51,73,55,39,47,52,40,27,44,39,42,54,49,79,65,88,56,67,63,57,58,54,52,49,44,74,69,35,61,90,36,68,32,67,30,38,38,37,37,48,43,74,87,59,85,75,57,64,70,57,52,55,50,54,64,53,34,45,41,47,28,38,37,40,39,34,64,50,86,42,74,61,55,51,52,49,54,45,61,46,18,60,73,24,44,27,40,35,42,35,37,56,56,78,59,70,74,57,48,57,58,47,50,52,61,30,54,74,44,55,19,56,32,42,34,41,37,26,81,62,40,78,49,53,73,68,55,52,49,54,50,47,60,54,46,65,74,64,81,54,45,54,28,40,35,28,29,26,84,69,77,71,44,77,50,74,58,89,66,31,38,40,38,30,44,82,34,86,68,63,74,94,38,21,40,36,34,41,36,33,72,93,109

Secondary structure (DSSP, 8-state):
----GGGS-HHHHHHHHHHS-HHHHHHHTTT-HHHHHHHHHHHHHH--EEEEEEEEE--TTS-TTEEEEEEE-SSHHHHHHHHHHHHHHHTTS--SEEEE-SSEEEEEEEHHHHHHHHHHTHHHHHTEEEEEEEEEET---HHHHHHHHHHHTT-EESEEEEEE-TT-S--HHHHHHHHHTEESEEEEEESS--HHHHHHHHHHHTT-SEEEEEESS--HHHHHHHHHHHHTTT--EEEEEEEEEE--HHHHHHHHHHHHTTTSEEEEEEEE-SPPEEEEETTEEEEEEE-SSSTT-EEEEEEETT-

Organism: Pristionchus pacificus (NCBI:txid54126)

Foldseek 3Di:
DDDPLLPDDLVVLLVVLLPPDLVVLVVLLPPDPSSVVSSLVSLLPRDQAEFAEWEWDDDPPNPQFKIKTKTFDPDQSSLVNVVSLLVVLCVVAPFDDWDRDSTMTMTMDGLVSLVVSCVSCLVVLVRYDYAEYEYEPPHPPCSRLVSLCSNQAPHEYAEYEYEDDPVDPDCVSVLVSVVRRNYQEYEYHYADDDPRVLVSLLSVLQPHQEYEYEYLDDDLVVVLVSVVSSCVHNHQAYEYHAQNDEDEPVSVVVSVVSVVVSPGWYKYKYKYQDDFDWDDDPQWTWGWAQDPPPHNIIMTIIGGNVD

Sequence (307 aa):
MAIEILSFSRNTMNSLLFFVRDKYLLRMRLLSKSAKEIVDESMLMTRNNYVQHFRIDQPEHAGAKILRIRFGFKYIVDHALWTIKIRNVRTKIEVLEKEDDAKYLSTSMNSENALKFLEHLKDVLQRTLFSKAEHVIYCDDPSIIRMCTTVFDGRVLLSTRVWLDFRHTDYTPWVELLKCVHTRHVICEVREDSKTVRKFILNLADFVFSMEICFMKISLQKIDEFARNILNGKCVQILFNMLSTFITLEDAAKLLQHFHRMEKKISLEAWTLAEPMNVQIGQYKLDIADMRFPAGHKQISVKHLLY

Mean predicted aligned error: 6.24 Å